Protein AF-A0A957TIF5-F1 (afdb_monomer)

Radius of gyration: 39.59 Å; Cα contacts (8 Å, |Δi|>4): 491; chains: 1; bounding box: 71×38×97 Å

pLDDT: mean 82.04, std 12.51, range [44.34, 97.94]

Foldseek 3Di:
DAAQKFFWFPFPDPLGHTPGIDGHPDDFDFQAAAPVRQKTFTPDDVHHTTIGGPVNDDDPPSVVGYHDPDTDDRPDDDPDPDDDPDPDPDPDDPPDDPPPQPPAQVRGALKDWPDDQDWDFPQFQKAKEFEFEWAPVDPPTWTDKQKDKFKDFPNHTLCDDSVQMFDRDPQQDDPSHNGRGMDMGGLVSDVVSTQFGKMWMFMAGNVRTTRHDIDIDTDDPSIRYTYTYMYRD

Sequence (233 aa):
VSEPVVNVRLGPGTNYGIAGSVEAGQRFDIAGKTSAGDWLQVCCVNGQTVWIFAQLGAAQNVDAVAVAQDIPALPTAAPTPVPQPTDTPAPAAPPPAADPCAGIGGDGCKFKVREGPQFAPNGGTELKLQLYFIHSGVDGGQPQGSYFVVLMKDGQNLGVSDTVRSIANDASDGALGRYNYEYKIGLDKLPGNTVAGNYTMFVLDRNGERDSQDLNFSVPEGQGEVRVVWDQG

Solvent-accessible surface area (backbone atoms only — not comparable to full-atom values): 13308 Å² total; per-residue (Å²): 53,69,42,75,68,40,71,25,14,70,28,82,51,89,84,35,58,76,69,48,71,47,45,45,74,48,84,70,49,74,76,18,22,44,90,86,52,59,24,32,29,30,38,58,66,94,82,34,76,34,17,35,55,41,88,55,32,83,82,77,71,64,86,79,46,51,61,57,83,86,68,67,75,77,72,75,78,72,81,76,76,73,84,68,82,74,74,72,77,70,73,74,75,75,71,80,76,72,65,91,32,78,79,33,50,91,84,21,45,50,40,42,80,74,42,67,83,42,78,40,72,62,74,29,62,33,38,33,41,38,31,26,42,30,30,57,78,39,95,89,46,44,48,40,47,47,32,32,55,54,43,25,49,82,84,42,74,61,72,61,55,84,85,54,42,21,41,63,52,69,77,59,82,51,100,60,43,75,31,37,28,73,50,76,43,53,32,94,72,33,79,89,59,40,49,46,46,46,34,40,35,32,39,21,40,79,86,66,44,39,23,33,63,80,46,74,48,69,45,54,80,56,23,20,33,41,32,37,32,35,28,53,77

Secondary structure (DSSP, 8-state):
--SSEEEEESSSSTTSPEEEEEETT---EEEEE-TTSSEEEEEEETTEEEEEEGGGS--SSGGGSPBPS-PPPPPPPPPPPP-PPPPPPP--PPP----TTTTSTTT---BEEEEEEEEEESTTSEEEEEEEEEETTSTT-EE--S-EEEEEETTEE----TT-------TTSSTTTT-SEEEEEEGGGSGGG-S-EEEEEEEE-TTS-B-B--EEEEEPTTEEEEEEEEE--

Nearest PDB structures (foldseek):
  4krt-assembly2_B  TM=8.169E-01  e=7.515E-02  Clostridium phage phiSM101
  3eg2-assembly1_A  TM=5.793E-01  e=2.461E-01  Homo sapiens
  8ssn-assembly1_A  TM=6.188E-01  e=6.801E-01  Homo sapiens
  2ct4-assembly1_A  TM=6.225E-01  e=3.498E+00  Homo sapiens
  1k9a-assembly5_E  TM=5.662E-01  e=2.493E+00  Rattus norvegicus

Mean predicted aligned error: 16.62 Å

Structure (mmCIF, N/CA/C/O backbone):
data_AF-A0A957TIF5-F1
#
_entry.id   AF-A0A957TIF5-F1
#
loop_
_atom_site.group_PDB
_atom_site.id
_atom_site.type_symbol
_atom_site.label_atom_id
_atom_site.label_alt_id
_atom_site.label_comp_id
_atom_site.label_asym_id
_atom_site.label_entity_id
_atom_site.label_seq_id
_atom_site.pdbx_PDB_ins_code
_atom_site.Cartn_x
_atom_site.Cartn_y
_atom_site.Cartn_z
_atom_site.occupancy
_atom_site.B_iso_or_equiv
_atom_site.auth_seq_id
_atom_site.auth_comp_id
_atom_site.auth_asym_id
_atom_site.auth_atom_id
_atom_site.pdbx_PDB_model_num
ATOM 1 N N . VAL A 1 1 ? 44.229 -7.927 -53.190 1.00 77.62 1 VAL A N 1
ATOM 2 C CA . VAL A 1 1 ? 43.043 -7.279 -52.578 1.00 77.62 1 VAL A CA 1
ATOM 3 C C . VAL A 1 1 ? 43.488 -5.994 -51.899 1.00 77.62 1 VAL A C 1
ATOM 5 O O . VAL A 1 1 ? 44.532 -6.032 -51.251 1.00 77.62 1 VAL A O 1
ATOM 8 N N . SER A 1 2 ? 42.767 -4.885 -52.094 1.00 72.62 2 SER A N 1
ATOM 9 C CA . SER A 1 2 ? 43.187 -3.552 -51.611 1.00 72.62 2 SER A CA 1
ATOM 10 C C . SER A 1 2 ? 42.359 -3.029 -50.429 1.00 72.62 2 SER A C 1
ATOM 12 O O . SER A 1 2 ? 42.863 -2.223 -49.658 1.00 72.62 2 SER A O 1
ATOM 14 N N . GLU A 1 3 ? 41.128 -3.515 -50.266 1.00 76.06 3 GLU A N 1
ATOM 15 C CA . GLU A 1 3 ? 40.219 -3.157 -49.166 1.00 76.06 3 GLU A CA 1
ATOM 16 C C . GLU A 1 3 ? 40.378 -4.110 -47.964 1.00 76.06 3 GLU A C 1
ATOM 18 O O . GLU A 1 3 ? 40.742 -5.273 -48.172 1.00 76.06 3 GLU A O 1
ATOM 23 N N . PRO A 1 4 ? 40.086 -3.665 -46.720 1.00 69.12 4 PRO A N 1
ATOM 24 C CA . PRO A 1 4 ? 40.298 -4.447 -45.495 1.00 69.12 4 PRO A CA 1
ATOM 25 C C . PRO A 1 4 ? 39.579 -5.799 -45.510 1.00 69.12 4 PRO A C 1
ATOM 27 O O . PRO A 1 4 ? 40.171 -6.803 -45.121 1.00 69.12 4 PRO A O 1
ATOM 30 N N . VAL A 1 5 ? 38.338 -5.834 -46.005 1.00 77.00 5 VAL A N 1
ATOM 31 C CA . VAL A 1 5 ? 37.557 -7.058 -46.217 1.00 77.00 5 VAL A CA 1
ATOM 32 C C . VAL A 1 5 ? 36.754 -6.909 -47.505 1.00 77.00 5 VAL A C 1
ATOM 34 O O . VAL A 1 5 ? 36.016 -5.939 -47.676 1.00 77.00 5 VAL A O 1
ATOM 37 N N . VAL A 1 6 ? 36.865 -7.881 -48.407 1.00 82.31 6 VAL A N 1
ATOM 38 C CA . VAL A 1 6 ? 36.129 -7.921 -49.673 1.00 82.31 6 VAL A CA 1
ATOM 39 C C . VAL A 1 6 ? 35.276 -9.173 -49.747 1.00 82.31 6 VAL A C 1
ATOM 41 O O . VAL A 1 6 ? 35.771 -10.284 -49.587 1.00 82.31 6 VAL A O 1
ATOM 44 N N . ASN A 1 7 ? 33.992 -8.999 -50.053 1.00 84.81 7 ASN A N 1
ATOM 45 C CA . ASN A 1 7 ? 33.088 -10.115 -50.305 1.00 84.81 7 ASN A CA 1
ATOM 46 C C . ASN A 1 7 ? 33.412 -10.780 -51.648 1.00 84.81 7 ASN A C 1
ATOM 48 O O . ASN A 1 7 ? 33.427 -10.118 -52.689 1.00 84.81 7 ASN A O 1
ATOM 52 N N . VAL A 1 8 ? 33.584 -12.098 -51.625 1.00 88.00 8 VAL A N 1
ATOM 53 C CA . VAL A 1 8 ? 33.646 -12.941 -52.821 1.00 88.00 8 VAL A CA 1
ATOM 54 C C . VAL A 1 8 ? 32.307 -13.639 -53.021 1.00 88.00 8 VAL A C 1
ATOM 56 O O . VAL A 1 8 ? 31.623 -13.997 -52.061 1.00 88.00 8 VAL A O 1
ATOM 59 N N . ARG A 1 9 ? 31.885 -13.803 -54.271 1.00 89.62 9 ARG A N 1
ATOM 60 C CA . ARG A 1 9 ? 30.536 -14.255 -54.636 1.00 89.62 9 ARG A CA 1
ATOM 61 C C . ARG A 1 9 ? 30.566 -15.524 -55.473 1.00 89.62 9 ARG A C 1
ATOM 63 O O . ARG A 1 9 ? 31.568 -15.847 -56.105 1.00 89.62 9 ARG A O 1
ATOM 70 N N . LEU A 1 10 ? 29.441 -16.232 -55.486 1.00 84.62 10 LEU A N 1
ATOM 71 C CA . LEU A 1 10 ? 29.254 -17.457 -56.272 1.00 84.62 10 LEU A CA 1
ATOM 72 C C . LEU A 1 10 ? 29.127 -17.188 -57.783 1.00 84.62 10 LEU A C 1
ATOM 74 O O . LEU A 1 10 ? 29.271 -18.107 -58.579 1.00 84.62 10 LEU A O 1
ATOM 78 N N . GLY A 1 11 ? 28.902 -15.935 -58.185 1.00 86.50 11 GLY A N 1
ATOM 79 C CA . GLY A 1 11 ? 28.821 -15.508 -59.580 1.00 86.50 11 GLY A CA 1
ATOM 80 C C . GLY A 1 11 ? 29.158 -14.020 -59.748 1.00 86.50 11 GLY A C 1
ATOM 81 O O . GLY A 1 11 ? 29.264 -13.295 -58.752 1.00 86.50 11 GLY A O 1
ATOM 82 N N . PRO A 1 12 ? 29.339 -13.551 -60.993 1.00 84.12 12 PRO A N 1
ATOM 83 C CA . PRO A 1 12 ? 29.714 -12.177 -61.293 1.00 84.12 12 PRO A CA 1
ATOM 84 C C . PRO A 1 12 ? 28.516 -11.230 -61.176 1.00 84.12 12 PRO A C 1
ATOM 86 O O . PRO A 1 12 ? 27.760 -11.028 -62.125 1.00 84.12 12 PRO A O 1
ATOM 89 N N . GLY A 1 13 ? 28.324 -10.655 -59.992 1.00 82.44 13 GLY A N 1
ATOM 90 C CA . GLY A 1 13 ? 27.265 -9.679 -59.739 1.00 82.44 13 GLY A CA 1
ATOM 91 C C . GLY A 1 13 ? 26.781 -9.681 -58.294 1.00 82.44 13 GLY A C 1
ATOM 92 O O . GLY A 1 13 ? 26.928 -10.658 -57.564 1.00 82.44 13 GLY A O 1
ATOM 93 N N . THR A 1 14 ? 26.139 -8.593 -57.875 1.00 80.12 14 THR A N 1
ATOM 94 C CA . THR A 1 14 ? 25.570 -8.461 -56.522 1.00 80.12 14 THR A CA 1
ATOM 95 C C . THR A 1 14 ? 24.323 -9.319 -56.291 1.00 80.12 14 THR A C 1
ATOM 97 O O . THR A 1 14 ? 23.992 -9.591 -55.140 1.00 80.12 14 THR A O 1
ATOM 100 N N . ASN A 1 15 ? 23.689 -9.796 -57.366 1.00 77.75 15 ASN A N 1
ATOM 101 C CA . ASN A 1 15 ? 22.542 -10.710 -57.329 1.00 77.75 15 ASN A CA 1
ATOM 102 C C . ASN A 1 15 ? 22.934 -12.166 -57.018 1.00 77.75 15 ASN A C 1
ATOM 104 O O . ASN A 1 15 ? 22.066 -12.993 -56.754 1.00 77.75 15 ASN A O 1
ATOM 108 N N . TYR A 1 16 ? 24.229 -12.495 -57.054 1.00 80.19 16 TYR A N 1
ATOM 109 C CA . TYR A 1 16 ? 24.725 -13.810 -56.656 1.00 80.19 16 TYR A CA 1
ATOM 110 C C . TYR A 1 16 ? 25.023 -13.842 -55.158 1.00 80.19 16 TYR A C 1
ATOM 112 O O . TYR A 1 16 ? 25.508 -12.860 -54.583 1.00 80.19 16 TYR A O 1
ATOM 120 N N . GLY A 1 17 ? 24.781 -14.998 -54.539 1.00 73.69 17 GLY A N 1
ATOM 121 C CA . GLY A 1 17 ? 25.092 -15.235 -53.131 1.00 73.69 17 GLY A CA 1
ATOM 122 C C . GLY A 1 17 ? 26.570 -14.996 -52.808 1.00 73.69 17 GLY A C 1
ATOM 123 O O . GLY A 1 17 ? 27.452 -15.186 -53.652 1.00 73.69 17 GLY A O 1
ATOM 124 N N . ILE A 1 18 ? 26.837 -14.566 -51.577 1.00 82.56 18 ILE A N 1
ATOM 125 C CA . ILE A 1 18 ? 28.194 -14.388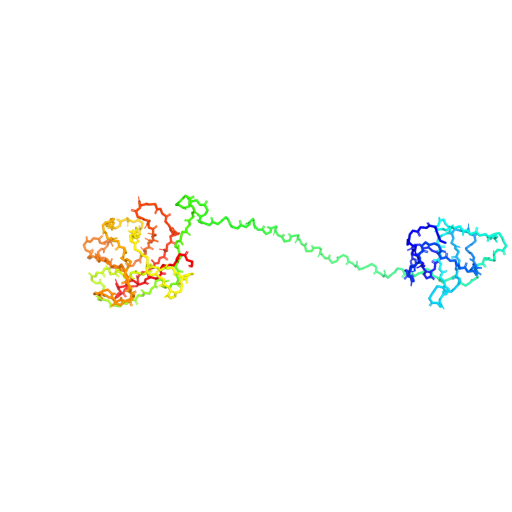 -51.055 1.00 82.56 18 ILE A CA 1
ATOM 126 C C . ILE A 1 18 ? 28.773 -15.777 -50.762 1.00 82.56 18 ILE A C 1
ATOM 128 O O . ILE A 1 18 ? 28.171 -16.556 -50.031 1.00 82.56 18 ILE A O 1
ATOM 132 N N . ALA A 1 19 ? 29.924 -16.085 -51.357 1.00 83.56 19 ALA A N 1
ATOM 133 C CA . ALA A 1 19 ? 30.671 -17.320 -51.124 1.00 83.56 19 ALA A CA 1
ATOM 134 C C . ALA A 1 19 ? 31.566 -17.220 -49.877 1.00 83.56 19 ALA A C 1
ATOM 136 O O . ALA A 1 19 ? 31.894 -18.230 -49.263 1.00 83.56 19 ALA A O 1
ATOM 137 N N . GLY A 1 20 ? 31.970 -16.002 -49.511 1.00 82.56 20 GLY A N 1
ATOM 138 C CA . GLY A 1 20 ? 32.808 -15.715 -48.352 1.00 82.56 20 GLY A CA 1
ATOM 139 C C . GLY A 1 20 ? 33.422 -14.321 -48.439 1.00 82.56 20 GLY A C 1
ATOM 140 O O . GLY A 1 20 ? 32.939 -13.462 -49.181 1.00 82.56 20 GLY A O 1
ATOM 141 N N . SER A 1 21 ? 34.523 -14.115 -47.724 1.00 84.44 21 SER A N 1
ATOM 142 C CA . SER A 1 21 ? 35.292 -12.872 -47.751 1.00 84.44 21 SER A CA 1
ATOM 143 C C . SER A 1 21 ? 36.795 -13.131 -47.823 1.00 84.44 21 SER A C 1
ATOM 145 O O . SER A 1 21 ? 37.275 -14.174 -47.382 1.00 84.44 21 SER A O 1
ATOM 147 N N . VAL A 1 22 ? 37.528 -12.167 -48.373 1.00 85.81 22 VAL A N 1
ATOM 148 C CA . VAL A 1 22 ? 38.995 -12.132 -48.436 1.00 85.81 22 VAL A CA 1
ATOM 149 C C . VAL A 1 22 ? 39.504 -10.840 -47.806 1.00 85.81 22 VAL A C 1
ATOM 151 O O . VAL A 1 22 ? 38.820 -9.818 -47.847 1.00 85.81 22 VAL A O 1
ATOM 154 N N . GLU A 1 23 ? 40.695 -10.878 -47.229 1.00 82.06 23 GLU A N 1
ATOM 155 C CA . GLU A 1 23 ? 41.296 -9.755 -46.507 1.00 82.06 23 GLU A CA 1
ATOM 156 C C . GLU A 1 23 ? 42.297 -8.981 -47.376 1.00 82.06 23 GLU A C 1
ATOM 158 O O . GLU A 1 23 ? 42.833 -9.491 -48.374 1.00 82.06 23 GLU A O 1
ATOM 163 N N . ALA A 1 24 ? 42.575 -7.734 -46.986 1.00 80.19 24 ALA A N 1
ATOM 164 C CA . ALA A 1 24 ? 43.596 -6.907 -47.624 1.00 80.19 24 ALA A CA 1
ATOM 165 C C . ALA A 1 24 ? 44.950 -7.633 -47.714 1.00 80.19 24 ALA A C 1
ATOM 167 O O . ALA A 1 24 ? 45.382 -8.330 -46.800 1.00 80.19 24 ALA A O 1
ATOM 168 N N . GLY A 1 25 ? 45.654 -7.445 -48.831 1.00 81.69 25 GLY A N 1
ATOM 169 C CA . GLY A 1 25 ? 46.983 -8.027 -49.046 1.00 81.69 25 GLY A CA 1
ATOM 170 C C . GLY A 1 25 ? 46.988 -9.465 -49.573 1.00 81.69 25 GLY A C 1
ATOM 171 O O . GLY A 1 25 ? 48.007 -9.891 -50.122 1.00 81.69 25 GLY A O 1
ATOM 172 N N . GLN A 1 26 ? 45.862 -10.186 -49.523 1.00 81.50 26 GLN A N 1
ATOM 173 C CA . GLN A 1 26 ? 45.761 -11.512 -50.136 1.00 81.50 26 GLN A CA 1
ATOM 174 C C . GLN A 1 26 ? 45.851 -11.437 -51.672 1.00 81.50 26 GLN A C 1
ATOM 176 O O . GLN A 1 26 ? 45.386 -10.475 -52.309 1.00 81.50 26 GLN A O 1
ATOM 181 N N . ARG A 1 27 ? 46.483 -12.457 -52.266 1.00 86.62 27 ARG A N 1
ATOM 182 C CA . ARG A 1 27 ? 46.733 -12.598 -53.708 1.00 86.62 27 ARG A CA 1
ATOM 183 C C . ARG A 1 27 ? 46.166 -13.927 -54.192 1.00 86.62 27 ARG A C 1
ATOM 185 O O . ARG A 1 27 ? 46.332 -14.938 -53.520 1.00 86.62 27 ARG A O 1
ATOM 192 N N . PHE A 1 28 ? 45.527 -13.898 -55.354 1.00 86.81 28 PHE A N 1
ATOM 193 C CA . PHE A 1 28 ? 44.876 -15.048 -55.970 1.00 86.81 28 PHE A CA 1
ATOM 194 C C . PHE A 1 28 ? 45.124 -15.019 -57.473 1.00 86.81 28 PHE A C 1
ATOM 196 O O . PHE A 1 28 ? 45.270 -13.934 -58.047 1.00 86.81 28 PHE A O 1
ATOM 203 N N . ASP A 1 29 ? 45.129 -16.192 -58.094 1.00 87.62 29 ASP A N 1
ATOM 204 C CA . ASP A 1 29 ? 45.238 -16.297 -59.542 1.00 87.62 29 ASP A CA 1
ATOM 205 C C . ASP A 1 29 ? 43.886 -15.996 -60.183 1.00 87.62 29 ASP A C 1
ATOM 207 O O . ASP A 1 29 ? 42.835 -16.436 -59.705 1.00 87.62 29 ASP A O 1
ATOM 211 N N . ILE A 1 30 ? 43.910 -15.234 -61.276 1.00 89.69 30 ILE A N 1
ATOM 212 C CA . ILE A 1 30 ? 42.711 -14.908 -62.045 1.00 89.69 30 ILE A CA 1
ATOM 213 C C . ILE A 1 30 ? 42.487 -16.033 -63.055 1.00 89.69 30 ILE A C 1
ATOM 215 O O . ILE A 1 30 ? 43.235 -16.177 -64.020 1.00 89.69 30 ILE A O 1
ATOM 219 N N . ALA A 1 31 ? 41.445 -16.824 -62.823 1.00 87.62 31 ALA A N 1
ATOM 220 C CA . ALA A 1 31 ? 41.043 -17.935 -63.678 1.00 87.62 31 ALA A CA 1
ATOM 221 C C . ALA A 1 31 ? 40.175 -17.483 -64.866 1.00 87.62 31 ALA A C 1
ATOM 223 O O . ALA A 1 31 ? 40.106 -18.173 -65.879 1.00 87.62 31 ALA A O 1
ATOM 224 N N . GLY A 1 32 ? 39.527 -16.321 -64.761 1.00 87.69 32 GLY A N 1
ATOM 225 C CA . GLY A 1 32 ? 38.663 -15.799 -65.815 1.00 87.69 32 GLY A CA 1
ATOM 226 C C . GLY A 1 32 ? 38.125 -14.406 -65.508 1.00 87.69 32 GLY A C 1
ATOM 227 O O . GLY A 1 32 ? 38.327 -13.865 -64.420 1.00 87.69 32 GLY A O 1
ATOM 228 N N . LYS A 1 33 ? 37.416 -13.815 -66.469 1.00 89.38 33 LYS A N 1
ATOM 229 C CA . LYS A 1 33 ? 36.693 -12.548 -66.287 1.00 89.38 33 LYS A CA 1
ATOM 230 C C . LYS A 1 33 ? 35.332 -12.563 -66.971 1.00 89.38 33 LYS A C 1
ATOM 232 O O . LYS A 1 33 ? 35.069 -13.386 -67.843 1.00 89.38 33 LYS A O 1
ATOM 237 N N . THR A 1 34 ? 34.466 -11.632 -66.595 1.00 88.25 34 THR A N 1
ATOM 238 C CA . THR A 1 34 ? 33.275 -11.312 -67.401 1.00 88.25 34 THR A CA 1
ATOM 239 C C . THR A 1 34 ? 33.667 -10.616 -68.702 1.00 88.25 34 THR A C 1
ATOM 241 O O . THR A 1 34 ? 34.734 -10.012 -68.784 1.00 88.25 34 THR A O 1
ATOM 244 N N . SER A 1 35 ? 32.796 -10.649 -69.713 1.00 83.19 35 SER A N 1
ATOM 245 C CA . SER A 1 35 ? 33.011 -9.929 -70.979 1.00 83.19 35 SER A CA 1
ATOM 246 C C . SER A 1 35 ? 33.225 -8.424 -70.780 1.00 83.19 35 SER A C 1
ATOM 248 O O . SER A 1 35 ? 34.039 -7.832 -71.481 1.00 83.19 35 SER A O 1
ATOM 250 N N . ALA A 1 36 ? 32.544 -7.828 -69.796 1.00 83.50 36 ALA A N 1
ATOM 251 C CA . ALA A 1 36 ? 32.715 -6.430 -69.404 1.00 83.50 36 ALA A CA 1
ATOM 252 C C . ALA A 1 36 ? 33.995 -6.167 -68.585 1.00 83.50 36 ALA A C 1
ATOM 254 O O . ALA A 1 36 ? 34.424 -5.027 -68.469 1.00 83.50 36 ALA A O 1
ATOM 255 N N . GLY A 1 37 ? 34.620 -7.202 -68.014 1.00 83.88 37 GLY A N 1
ATOM 256 C CA . GLY A 1 37 ? 35.817 -7.074 -67.174 1.00 83.88 37 GLY A CA 1
ATOM 257 C C . GLY A 1 37 ? 35.561 -6.576 -65.746 1.00 83.88 37 GLY A C 1
ATOM 258 O O . GLY A 1 37 ? 36.481 -6.580 -64.935 1.00 83.88 37 GLY A O 1
ATOM 259 N N . ASP A 1 38 ? 34.321 -6.222 -65.410 1.00 88.06 38 ASP A N 1
ATOM 260 C CA . ASP A 1 38 ? 33.936 -5.697 -64.093 1.00 88.06 38 ASP A CA 1
ATOM 261 C C . ASP A 1 38 ? 34.075 -6.727 -62.963 1.00 88.06 38 ASP A C 1
ATOM 263 O O . ASP A 1 38 ? 34.293 -6.385 -61.801 1.00 88.06 38 ASP A O 1
ATOM 267 N N . TRP A 1 39 ? 33.967 -8.010 -63.304 1.00 91.06 39 TRP A N 1
ATOM 268 C CA . TRP A 1 39 ? 34.116 -9.125 -62.372 1.00 91.06 39 TRP A CA 1
ATOM 269 C C . TRP A 1 39 ? 35.214 -10.074 -62.822 1.00 91.06 39 TRP A C 1
ATOM 271 O O . TRP A 1 39 ? 35.245 -10.490 -63.987 1.00 91.06 39 TRP A O 1
ATOM 281 N N . LEU A 1 40 ? 36.058 -10.452 -61.865 1.00 90.69 40 LEU A N 1
ATOM 282 C CA . LEU A 1 40 ? 37.153 -11.397 -62.024 1.00 90.69 40 LEU A CA 1
ATOM 283 C C . LEU A 1 40 ? 36.813 -12.689 -61.289 1.00 90.69 40 LEU A C 1
ATOM 285 O O . LEU A 1 40 ? 36.360 -12.669 -60.144 1.00 90.69 40 LEU A O 1
ATOM 289 N N . GLN A 1 41 ? 37.048 -13.810 -61.949 1.00 91.00 41 GLN A N 1
ATOM 290 C CA . GLN A 1 41 ? 36.968 -15.133 -61.364 1.00 91.00 41 GLN A CA 1
ATOM 291 C C . GLN A 1 41 ? 38.352 -15.499 -60.834 1.00 91.00 41 GLN A C 1
ATOM 293 O O . GLN A 1 41 ? 39.325 -15.497 -61.588 1.00 91.00 41 GLN A O 1
ATOM 298 N N . VAL A 1 42 ? 38.451 -15.798 -59.545 1.00 89.81 42 VAL A N 1
ATOM 299 C CA . VAL A 1 42 ? 39.717 -16.076 -58.863 1.00 89.81 42 VAL A CA 1
ATOM 300 C C . VAL A 1 42 ? 39.726 -17.476 -58.269 1.00 89.81 42 VAL A C 1
ATOM 302 O O . VAL A 1 42 ? 38.704 -17.953 -57.768 1.00 89.81 42 VAL A O 1
ATOM 305 N N . CYS A 1 43 ? 40.887 -18.128 -58.311 1.00 84.69 43 CYS A N 1
ATOM 306 C CA . CYS A 1 43 ? 41.124 -19.403 -57.641 1.00 84.69 43 CYS A CA 1
ATOM 307 C C . CYS A 1 43 ? 42.285 -19.288 -56.635 1.00 84.69 43 CYS A C 1
ATOM 309 O O . CYS A 1 43 ? 43.217 -18.517 -56.846 1.00 84.69 43 CYS A O 1
ATOM 311 N N . CYS A 1 44 ? 42.285 -20.019 -55.520 1.00 80.31 44 CYS A N 1
ATOM 312 C CA . CYS A 1 44 ? 41.188 -20.817 -54.961 1.00 80.31 44 CYS A CA 1
ATOM 313 C C . CYS A 1 44 ? 40.932 -20.337 -53.530 1.00 80.31 44 CYS A C 1
ATOM 315 O O . CYS A 1 44 ? 41.601 -20.764 -52.588 1.00 80.31 44 CYS A O 1
ATOM 317 N N . VAL A 1 45 ? 39.986 -19.406 -53.371 1.00 81.56 45 VAL A N 1
ATOM 318 C CA . VAL A 1 45 ? 39.602 -18.883 -52.053 1.00 81.56 45 VAL A CA 1
ATOM 319 C C . VAL A 1 45 ? 38.901 -20.011 -51.305 1.00 81.56 45 VAL A C 1
ATOM 321 O O . VAL A 1 45 ? 37.853 -20.481 -51.740 1.00 81.56 45 VAL A O 1
ATOM 324 N N . ASN A 1 46 ? 39.501 -20.482 -50.210 1.00 77.56 46 ASN A N 1
ATOM 325 C CA . ASN A 1 46 ? 39.013 -21.630 -49.436 1.00 77.56 46 ASN A CA 1
ATOM 326 C C . ASN A 1 46 ? 38.772 -22.890 -50.292 1.00 77.56 46 ASN A C 1
ATOM 328 O O . ASN A 1 46 ? 37.814 -23.626 -50.076 1.00 77.56 46 ASN A O 1
ATOM 332 N N . GLY A 1 47 ? 39.628 -23.125 -51.293 1.00 80.00 47 GLY A N 1
ATOM 333 C CA . GLY A 1 47 ? 39.508 -24.276 -52.197 1.00 80.00 47 GLY A CA 1
ATOM 334 C C . GLY A 1 47 ? 38.415 -24.141 -53.262 1.00 80.00 47 GLY A C 1
ATOM 335 O O . GLY A 1 47 ? 38.209 -25.080 -54.026 1.00 80.00 47 GLY A O 1
ATOM 336 N N . GLN A 1 48 ? 3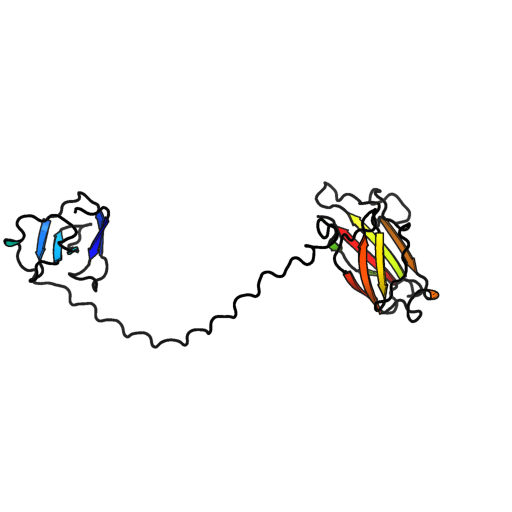7.749 -22.986 -53.354 1.00 84.25 48 GLN A N 1
ATOM 337 C CA . GLN A 1 48 ? 36.689 -22.725 -54.322 1.00 84.25 48 GLN A CA 1
ATOM 338 C C . GLN A 1 48 ? 37.074 -21.606 -55.299 1.00 84.25 48 GLN A C 1
ATOM 340 O O . GLN A 1 48 ? 37.709 -20.612 -54.938 1.00 84.25 48 GLN A O 1
ATOM 345 N N . THR A 1 49 ? 36.650 -21.750 -56.553 1.00 89.19 49 THR A N 1
ATOM 346 C CA . THR A 1 49 ? 36.684 -20.669 -57.539 1.00 89.19 49 THR A CA 1
ATOM 347 C C . THR A 1 49 ? 35.517 -19.715 -57.292 1.00 89.19 49 THR A C 1
ATOM 349 O O . THR A 1 49 ? 34.359 -20.130 -57.267 1.00 89.19 49 THR A O 1
ATOM 352 N N . VAL A 1 50 ? 35.810 -18.432 -57.099 1.00 90.38 50 VAL A N 1
ATOM 353 C CA . VAL A 1 50 ? 34.825 -17.414 -56.698 1.00 90.38 50 VAL A CA 1
ATOM 354 C C . VAL A 1 50 ? 34.992 -16.137 -57.509 1.00 90.38 50 VAL A C 1
ATOM 356 O O . VAL A 1 50 ? 36.001 -15.940 -58.180 1.00 90.38 50 VAL A O 1
ATOM 359 N N . TRP A 1 51 ? 34.001 -15.256 -57.442 1.00 90.88 51 TRP A N 1
ATOM 360 C CA . TRP A 1 51 ? 33.980 -14.000 -58.179 1.00 90.88 51 TRP A CA 1
ATOM 361 C C . TRP A 1 51 ? 34.224 -12.806 -57.263 1.00 90.88 51 TRP A C 1
ATOM 363 O O . TRP A 1 51 ? 33.603 -12.683 -56.206 1.00 90.88 51 TRP A O 1
ATOM 373 N N . ILE A 1 52 ? 35.101 -11.905 -57.690 1.00 90.69 52 ILE A N 1
ATOM 374 C CA . ILE A 1 52 ? 35.425 -10.656 -57.002 1.00 90.69 52 ILE A CA 1
ATOM 375 C C . ILE A 1 52 ? 35.220 -9.479 -57.953 1.00 90.69 52 ILE A C 1
ATOM 377 O O . ILE A 1 52 ? 35.490 -9.571 -59.153 1.00 90.69 52 ILE A O 1
ATOM 381 N N . PHE A 1 53 ? 34.719 -8.368 -57.418 1.00 90.19 53 PHE A N 1
ATOM 382 C CA . PHE A 1 53 ? 34.562 -7.145 -58.192 1.00 90.19 53 PHE A CA 1
ATOM 383 C C . PHE A 1 53 ? 35.939 -6.526 -58.452 1.00 90.19 53 PHE A C 1
ATOM 385 O O . PHE A 1 53 ? 36.712 -6.322 -57.511 1.00 90.19 53 PHE A O 1
ATOM 392 N N . ALA A 1 54 ? 36.255 -6.243 -59.717 1.00 86.62 54 ALA A N 1
ATOM 393 C CA . ALA A 1 54 ? 37.602 -5.875 -60.151 1.00 86.62 54 ALA A CA 1
ATOM 394 C C . ALA A 1 54 ? 38.132 -4.620 -59.441 1.00 86.62 54 ALA A C 1
ATOM 396 O O . ALA A 1 54 ? 39.319 -4.541 -59.144 1.00 86.62 54 ALA A O 1
ATOM 397 N N . GLN A 1 55 ? 37.252 -3.673 -59.099 1.00 85.00 55 GLN A N 1
ATOM 398 C CA . GLN A 1 55 ? 37.630 -2.417 -58.440 1.00 85.00 55 GLN A CA 1
ATOM 399 C C . GLN A 1 55 ? 38.029 -2.576 -56.964 1.00 85.00 55 GLN A C 1
ATOM 401 O O . GLN A 1 55 ? 38.573 -1.645 -56.381 1.00 85.00 55 GLN A O 1
ATOM 406 N N . LEU A 1 56 ? 37.793 -3.742 -56.349 1.00 82.94 56 LEU A N 1
ATOM 407 C CA . LEU A 1 56 ? 38.130 -4.003 -54.939 1.00 82.94 56 LEU A CA 1
ATOM 408 C C . LEU A 1 56 ? 39.552 -4.574 -54.759 1.00 82.94 56 LEU A C 1
ATOM 410 O O . LEU A 1 56 ? 39.962 -4.984 -53.666 1.00 82.94 56 LEU A O 1
ATOM 414 N N . GLY A 1 57 ? 40.339 -4.609 -55.834 1.00 78.88 57 GLY A N 1
ATOM 415 C CA . GLY A 1 57 ? 41.732 -5.026 -55.804 1.00 78.88 57 GLY A CA 1
ATOM 416 C C . GLY A 1 57 ? 42.536 -4.486 -56.980 1.00 78.88 57 GLY A C 1
ATOM 417 O O . GLY A 1 57 ? 42.000 -3.963 -57.947 1.00 78.88 57 GLY A O 1
ATOM 418 N N . ALA A 1 58 ? 43.855 -4.639 -56.898 1.00 77.00 58 ALA A N 1
ATOM 419 C CA . ALA A 1 58 ? 44.730 -4.468 -58.048 1.00 77.00 58 ALA A CA 1
ATOM 420 C C . ALA A 1 58 ? 44.866 -5.805 -58.787 1.00 77.00 58 ALA A C 1
ATOM 422 O O . ALA A 1 58 ? 45.235 -6.813 -58.179 1.00 77.00 58 ALA A O 1
ATOM 423 N N . ALA A 1 59 ? 44.591 -5.802 -60.088 1.00 79.31 59 ALA A N 1
ATOM 424 C CA . ALA A 1 59 ? 44.765 -6.946 -60.973 1.00 79.31 59 ALA A CA 1
ATOM 425 C C . ALA A 1 59 ? 45.807 -6.612 -62.050 1.00 79.31 59 ALA A C 1
ATOM 427 O O . ALA A 1 59 ? 45.868 -5.484 -62.536 1.00 79.31 59 ALA A O 1
ATOM 428 N N . GLN A 1 60 ? 46.650 -7.580 -62.404 1.00 78.31 60 GLN A N 1
ATOM 429 C CA . GLN A 1 60 ? 47.700 -7.427 -63.416 1.00 78.31 60 GLN A CA 1
ATOM 430 C C . GLN A 1 60 ? 47.395 -8.334 -64.609 1.00 78.31 60 GLN A C 1
ATOM 432 O O . GLN A 1 60 ? 46.848 -9.418 -64.427 1.00 78.31 60 GLN A O 1
ATOM 437 N N . ASN A 1 61 ? 47.760 -7.900 -65.820 1.00 76.94 61 ASN A N 1
ATOM 438 C CA . ASN A 1 61 ? 47.591 -8.667 -67.064 1.00 76.94 61 ASN A CA 1
ATOM 439 C C . ASN A 1 61 ? 46.143 -9.120 -67.355 1.00 76.94 61 ASN A C 1
ATOM 441 O O . ASN A 1 61 ? 45.926 -10.145 -67.999 1.00 76.94 61 ASN A O 1
ATOM 445 N N . VAL A 1 62 ? 45.144 -8.346 -66.913 1.00 75.12 62 VAL A N 1
ATOM 446 C CA . VAL A 1 62 ? 43.711 -8.670 -67.070 1.00 75.12 62 VAL A CA 1
ATOM 447 C C . VAL A 1 62 ? 43.294 -8.781 -68.542 1.00 75.12 62 VAL A C 1
ATOM 449 O O . VAL A 1 62 ? 42.360 -9.513 -68.870 1.00 75.12 62 VAL A O 1
ATOM 452 N N . ASP A 1 63 ? 43.997 -8.108 -69.452 1.00 74.94 63 ASP A N 1
ATOM 453 C CA . ASP A 1 63 ? 43.717 -8.156 -70.892 1.00 74.94 63 ASP A CA 1
ATOM 454 C C . ASP A 1 63 ? 43.962 -9.540 -71.503 1.00 74.94 63 ASP A C 1
ATOM 456 O O . ASP A 1 63 ? 43.230 -9.940 -72.406 1.00 74.94 63 ASP A O 1
ATOM 460 N N . ALA A 1 64 ? 44.920 -10.302 -70.963 1.00 77.62 64 ALA A N 1
ATOM 461 C CA . ALA A 1 64 ? 45.247 -11.657 -71.411 1.00 77.62 64 ALA A CA 1
ATOM 462 C C . ALA A 1 64 ? 44.357 -12.745 -70.776 1.00 77.62 64 ALA A C 1
ATOM 464 O O . ALA A 1 64 ? 44.415 -13.906 -71.179 1.00 77.62 64 ALA A O 1
ATOM 465 N N . VAL A 1 65 ? 43.535 -12.388 -69.784 1.00 83.44 65 VAL A N 1
ATOM 466 C CA . VAL A 1 65 ? 42.623 -13.317 -69.108 1.00 83.44 65 VAL A CA 1
ATOM 467 C C . VAL A 1 65 ? 41.418 -13.601 -70.003 1.00 83.44 65 VAL A C 1
ATOM 469 O O . VAL A 1 65 ? 40.741 -12.678 -70.465 1.00 83.44 65 VAL A O 1
ATOM 472 N N . ALA A 1 66 ? 41.120 -14.883 -70.215 1.00 85.31 66 ALA A N 1
ATOM 473 C CA . ALA A 1 66 ? 39.975 -15.313 -71.007 1.00 85.31 66 ALA A CA 1
ATOM 474 C C . ALA A 1 66 ? 38.636 -14.944 -70.343 1.00 85.31 66 ALA A C 1
ATOM 476 O O . ALA A 1 66 ? 38.500 -14.913 -69.116 1.00 85.31 66 ALA A O 1
ATOM 477 N N . VAL A 1 67 ? 37.616 -14.698 -71.168 1.00 84.12 67 VAL A N 1
ATOM 478 C CA . VAL A 1 67 ? 36.238 -14.571 -70.681 1.00 84.12 67 VAL A CA 1
ATOM 479 C C . VAL A 1 67 ? 35.777 -15.941 -70.180 1.00 84.12 67 VAL A C 1
ATOM 481 O O . VAL A 1 67 ? 35.878 -16.926 -70.914 1.00 84.12 67 VAL A O 1
ATOM 484 N N . ALA A 1 68 ? 35.283 -16.013 -68.944 1.00 84.69 68 ALA A N 1
ATOM 485 C CA . ALA A 1 68 ? 34.786 -17.258 -68.368 1.00 84.69 68 ALA A CA 1
ATOM 486 C C . ALA A 1 68 ? 33.560 -17.750 -69.153 1.00 84.69 68 ALA A C 1
ATOM 488 O O . ALA A 1 68 ? 32.648 -16.970 -69.428 1.00 84.69 68 ALA A O 1
ATOM 489 N N . GLN A 1 69 ? 33.551 -19.034 -69.516 1.00 77.25 69 GLN A N 1
ATOM 490 C CA . GLN A 1 69 ? 32.488 -19.631 -70.332 1.00 77.25 69 GLN A CA 1
ATOM 491 C C . GLN A 1 69 ? 31.350 -20.213 -69.475 1.00 77.25 69 GLN A C 1
ATOM 493 O O . GLN A 1 69 ? 30.192 -20.147 -69.871 1.00 77.25 69 GLN A O 1
ATOM 498 N N . ASP A 1 70 ? 31.663 -20.688 -68.265 1.00 77.38 70 ASP A N 1
ATOM 499 C CA . ASP A 1 70 ? 30.711 -21.321 -67.345 1.00 77.38 70 ASP A CA 1
ATOM 500 C C . ASP A 1 70 ? 30.308 -20.367 -66.210 1.00 77.38 70 ASP A C 1
ATOM 502 O O . ASP A 1 70 ? 30.641 -20.561 -65.038 1.00 77.38 70 ASP A O 1
ATOM 506 N N . ILE A 1 71 ? 29.615 -19.282 -66.560 1.00 76.25 71 ILE A N 1
ATOM 507 C CA . ILE A 1 71 ? 29.030 -18.376 -65.565 1.00 76.25 71 ILE A CA 1
ATOM 508 C C . ILE A 1 71 ? 27.711 -18.992 -65.071 1.00 76.25 71 ILE A C 1
ATOM 510 O O . ILE A 1 71 ? 26.828 -19.241 -65.896 1.00 76.25 71 ILE A O 1
ATOM 514 N N . PRO A 1 72 ? 27.532 -19.218 -63.753 1.00 74.31 72 PRO A N 1
ATOM 515 C CA . PRO A 1 72 ? 26.265 -19.708 -63.221 1.00 74.31 72 PRO A CA 1
ATOM 516 C C . PRO A 1 72 ? 25.113 -18.799 -63.647 1.00 74.31 72 PRO A C 1
ATOM 518 O O . PRO A 1 72 ? 25.240 -17.578 -63.582 1.00 74.31 72 PRO A O 1
ATOM 521 N N . ALA A 1 73 ? 23.985 -19.377 -64.063 1.00 73.75 73 ALA A N 1
ATOM 522 C CA . ALA A 1 73 ? 22.788 -18.589 -64.335 1.00 73.75 73 ALA A CA 1
ATOM 523 C C . ALA A 1 73 ? 22.396 -17.791 -63.082 1.00 73.75 73 ALA A C 1
ATOM 525 O O . ALA A 1 73 ? 22.528 -18.286 -61.957 1.00 73.75 73 ALA A O 1
ATOM 526 N N . LEU A 1 74 ? 21.911 -16.559 -63.275 1.00 69.31 74 LEU A N 1
ATOM 527 C CA . LEU A 1 74 ? 21.390 -15.755 -62.173 1.00 69.31 74 LEU A CA 1
ATOM 528 C C . LEU A 1 74 ? 20.364 -16.587 -61.391 1.00 69.31 74 LEU A C 1
ATOM 530 O O . LEU A 1 74 ? 19.479 -17.183 -62.017 1.00 69.31 74 LEU A O 1
ATOM 534 N N . PRO A 1 75 ? 20.452 -16.637 -60.049 1.00 64.94 75 PRO A N 1
ATOM 535 C CA . PRO A 1 75 ? 19.419 -17.287 -59.266 1.00 64.94 75 PRO A CA 1
ATOM 536 C C . PRO A 1 75 ? 18.081 -16.633 -59.620 1.00 64.94 75 PRO A C 1
ATOM 538 O O . PRO A 1 75 ? 17.918 -15.416 -59.518 1.00 64.94 75 PRO A O 1
ATOM 541 N N . THR A 1 76 ? 17.139 -17.441 -60.109 1.00 55.97 76 THR A N 1
ATOM 542 C CA . THR A 1 76 ? 15.777 -16.973 -60.363 1.00 55.97 76 THR A CA 1
ATOM 543 C C . THR A 1 76 ? 15.208 -16.545 -59.019 1.00 55.97 76 THR A C 1
ATOM 545 O O . THR A 1 76 ? 15.214 -17.336 -58.075 1.00 55.97 76 THR A O 1
ATOM 548 N N . ALA A 1 77 ? 14.786 -15.283 -58.913 1.00 52.38 77 ALA A N 1
ATOM 549 C CA . ALA A 1 77 ? 14.171 -14.777 -57.698 1.00 52.38 77 ALA A CA 1
ATOM 550 C C . ALA A 1 77 ? 13.038 -15.730 -57.292 1.00 52.38 77 ALA A C 1
ATOM 552 O O . ALA A 1 77 ? 12.153 -16.026 -58.098 1.00 52.38 77 ALA A O 1
ATOM 553 N N . ALA A 1 78 ? 13.096 -16.243 -56.062 1.00 49.94 78 ALA A N 1
ATOM 554 C CA . ALA A 1 78 ? 11.979 -16.975 -55.487 1.00 49.94 78 ALA A CA 1
ATOM 555 C C . ALA A 1 78 ? 10.716 -16.094 -55.581 1.00 49.94 78 ALA A C 1
ATOM 557 O O . ALA A 1 78 ? 10.842 -14.869 -55.467 1.00 49.94 78 ALA A O 1
ATOM 558 N N . PRO A 1 79 ? 9.520 -16.674 -55.806 1.00 44.34 79 PRO A N 1
ATOM 559 C CA . PRO A 1 79 ? 8.287 -15.901 -55.845 1.00 44.34 79 PRO A CA 1
ATOM 560 C C . PRO A 1 79 ? 8.203 -15.047 -54.584 1.00 44.34 79 PRO A C 1
ATOM 562 O O . PRO A 1 79 ? 8.348 -15.550 -53.467 1.00 44.34 79 PRO A O 1
ATOM 565 N N . THR A 1 80 ? 8.025 -13.745 -54.781 1.00 48.06 80 THR A N 1
ATOM 566 C CA . THR A 1 80 ? 7.862 -12.782 -53.700 1.00 48.06 80 THR A CA 1
ATOM 567 C C . THR A 1 80 ? 6.719 -13.275 -52.812 1.00 48.06 80 THR A C 1
ATOM 569 O O . THR A 1 80 ? 5.624 -13.502 -53.338 1.00 48.06 80 THR A O 1
ATOM 572 N N . PRO A 1 81 ? 6.926 -13.481 -51.499 1.00 47.09 81 PRO A N 1
ATOM 573 C CA . PRO A 1 81 ? 5.809 -13.759 -50.613 1.00 47.09 81 PRO A CA 1
ATOM 574 C C . PRO A 1 81 ? 4.805 -12.613 -50.757 1.00 47.09 81 PRO A C 1
ATOM 576 O O . PRO A 1 81 ? 5.173 -11.437 -50.701 1.00 47.09 81 PRO A O 1
ATOM 579 N N . VAL A 1 82 ? 3.543 -12.969 -51.005 1.00 49.38 82 VAL A N 1
ATOM 580 C CA . VAL A 1 82 ? 2.413 -12.039 -50.916 1.00 49.38 82 VAL A CA 1
ATOM 581 C C . VAL A 1 82 ? 2.547 -11.314 -49.574 1.00 49.38 82 VAL A C 1
ATOM 583 O O . VAL A 1 82 ? 2.806 -11.998 -48.580 1.00 49.38 82 VAL A O 1
ATOM 586 N N . PRO A 1 83 ? 2.428 -9.973 -49.511 1.00 47.12 83 PRO A N 1
ATOM 587 C CA . PRO A 1 83 ? 2.500 -9.266 -48.243 1.00 47.12 83 PRO A CA 1
ATOM 588 C C . PRO A 1 83 ? 1.443 -9.853 -47.310 1.00 47.12 83 PRO A C 1
ATOM 590 O O . PRO A 1 83 ? 0.241 -9.694 -47.519 1.00 47.12 83 PRO A O 1
ATOM 593 N N . GLN A 1 84 ? 1.909 -10.583 -46.300 1.00 52.53 84 GLN A N 1
ATOM 594 C CA . GLN A 1 84 ? 1.110 -10.909 -45.135 1.00 52.53 84 GLN A CA 1
ATOM 595 C C . GLN A 1 84 ? 0.655 -9.564 -44.548 1.00 52.53 84 GLN A C 1
ATOM 597 O O . GLN A 1 84 ? 1.474 -8.639 -44.537 1.00 52.53 84 GLN A O 1
ATOM 602 N N . PRO A 1 85 ? -0.617 -9.397 -44.135 1.00 49.69 85 PRO A N 1
ATOM 603 C CA . PRO A 1 85 ? -1.059 -8.156 -43.514 1.00 49.69 85 PRO A CA 1
ATOM 604 C C . PRO A 1 85 ? -0.060 -7.794 -42.425 1.00 49.69 85 PRO A C 1
ATOM 606 O O . PRO A 1 85 ? 0.186 -8.582 -41.514 1.00 49.69 85 PRO A O 1
ATOM 609 N N . THR A 1 86 ? 0.578 -6.638 -42.588 1.00 54.16 86 THR A N 1
ATOM 610 C CA . THR A 1 86 ? 1.437 -6.073 -41.563 1.00 54.16 86 THR A CA 1
ATOM 611 C C . THR A 1 86 ? 0.566 -5.962 -40.327 1.00 54.16 86 THR A C 1
ATOM 613 O O . THR A 1 86 ? -0.464 -5.282 -40.379 1.00 54.16 86 THR A O 1
ATOM 616 N N . ASP A 1 87 ? 0.935 -6.659 -39.251 1.00 51.81 87 ASP A N 1
ATOM 617 C CA . ASP A 1 87 ? 0.318 -6.423 -37.956 1.00 51.81 87 ASP A CA 1
ATOM 618 C C . ASP A 1 87 ? 0.316 -4.909 -37.756 1.00 51.81 87 ASP A C 1
ATOM 620 O O . ASP A 1 87 ? 1.355 -4.246 -37.865 1.00 51.81 87 ASP A O 1
ATOM 624 N N . THR A 1 88 ? -0.880 -4.345 -37.574 1.00 56.25 88 THR A N 1
ATOM 625 C CA . THR A 1 88 ? -1.008 -2.950 -37.152 1.00 56.25 88 THR A CA 1
ATOM 626 C C . THR A 1 88 ? -0.046 -2.786 -35.980 1.00 56.25 88 THR A C 1
ATOM 628 O O . THR A 1 88 ? -0.102 -3.641 -35.091 1.00 56.25 88 THR A O 1
ATOM 631 N N . PRO A 1 89 ? 0.855 -1.781 -35.972 1.00 59.00 89 PRO A N 1
ATOM 632 C CA . PRO A 1 89 ? 1.770 -1.597 -34.859 1.00 59.00 89 PRO A CA 1
ATOM 633 C C . PRO A 1 89 ? 0.954 -1.680 -33.580 1.00 59.00 89 PRO A C 1
ATOM 635 O O . PRO A 1 89 ? 0.001 -0.911 -33.413 1.00 59.00 89 PRO A O 1
ATOM 638 N N . ALA A 1 90 ? 1.267 -2.665 -32.734 1.00 65.38 90 ALA A N 1
ATOM 639 C CA . ALA A 1 90 ? 0.664 -2.741 -31.419 1.00 65.38 90 ALA A CA 1
ATOM 640 C C . ALA A 1 90 ? 0.807 -1.340 -30.805 1.00 65.38 90 ALA A C 1
ATOM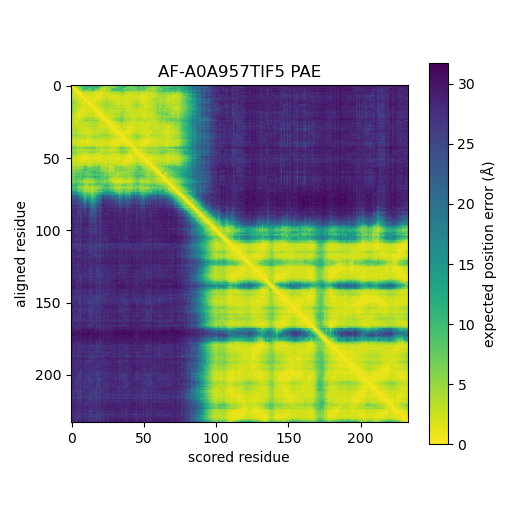 642 O O . ALA A 1 90 ? 1.896 -0.761 -30.931 1.00 65.38 90 ALA A O 1
ATOM 643 N N . PRO A 1 91 ? -0.267 -0.756 -30.236 1.00 68.00 91 PRO A N 1
ATOM 644 C CA . PRO A 1 91 ? -0.189 0.550 -29.604 1.00 68.00 91 PRO A CA 1
ATOM 645 C C . PRO A 1 91 ? 1.072 0.593 -28.754 1.00 68.00 91 PRO A C 1
ATOM 647 O O . PRO A 1 91 ? 1.319 -0.353 -28.001 1.00 68.00 91 PRO A O 1
ATOM 650 N N . ALA A 1 92 ? 1.894 1.630 -28.949 1.00 67.94 92 ALA A N 1
ATOM 651 C CA . ALA A 1 92 ? 3.103 1.816 -28.162 1.00 67.94 92 ALA A CA 1
ATOM 652 C C . ALA A 1 92 ? 2.748 1.535 -26.703 1.00 67.94 92 ALA A C 1
ATOM 654 O O . ALA A 1 92 ? 1.746 2.071 -26.215 1.00 67.94 92 ALA A O 1
ATOM 655 N N . ALA A 1 93 ? 3.505 0.634 -26.063 1.00 63.56 93 ALA A N 1
ATOM 656 C CA . ALA A 1 93 ? 3.269 0.293 -24.671 1.00 63.56 93 ALA A CA 1
ATOM 657 C C . ALA A 1 93 ? 3.081 1.610 -23.905 1.00 63.56 93 ALA A C 1
ATOM 659 O O . ALA A 1 93 ? 3.887 2.529 -24.113 1.00 63.56 93 ALA A O 1
ATOM 660 N N . PRO A 1 94 ? 1.998 1.755 -23.115 1.00 68.56 94 PRO A N 1
ATOM 661 C CA . PRO A 1 94 ? 1.798 2.971 -22.351 1.00 68.56 94 PRO A CA 1
ATOM 662 C C . PRO A 1 94 ? 3.090 3.265 -21.580 1.00 68.56 94 PRO A C 1
ATOM 664 O O . PRO A 1 94 ? 3.776 2.317 -21.173 1.00 68.56 94 PRO A O 1
ATOM 667 N N . PRO A 1 95 ? 3.468 4.548 -21.437 1.00 69.31 95 PRO A N 1
ATOM 668 C CA . PRO A 1 95 ? 4.674 4.914 -20.708 1.00 69.31 95 PRO A CA 1
ATOM 669 C C . PRO A 1 95 ? 4.707 4.175 -19.364 1.00 69.31 95 PRO A C 1
ATOM 671 O O . PRO A 1 95 ? 3.629 3.912 -18.814 1.00 69.31 95 PRO A O 1
ATOM 674 N N . PRO A 1 96 ? 5.903 3.822 -18.845 1.00 70.31 96 PRO A N 1
ATOM 675 C CA . PRO A 1 96 ? 6.025 3.165 -17.551 1.00 70.31 96 PRO A CA 1
ATOM 676 C C . PRO A 1 96 ? 5.110 3.873 -16.562 1.00 70.31 96 PRO A C 1
ATOM 678 O O . PRO A 1 96 ? 5.175 5.101 -16.454 1.00 70.31 96 PRO A O 1
ATOM 681 N N . ALA A 1 97 ? 4.203 3.120 -15.933 1.00 72.06 97 ALA A N 1
ATOM 682 C CA . ALA A 1 97 ? 3.298 3.691 -14.951 1.00 72.06 97 ALA A CA 1
ATOM 683 C C . ALA A 1 97 ? 4.151 4.482 -13.956 1.00 72.06 97 ALA A C 1
ATOM 685 O O . ALA A 1 97 ? 5.132 3.947 -13.435 1.00 72.06 97 ALA A O 1
ATOM 686 N N . ALA A 1 98 ? 3.828 5.766 -13.778 1.00 72.81 98 ALA A N 1
ATOM 687 C CA . ALA A 1 98 ? 4.531 6.602 -12.820 1.00 72.81 98 ALA A CA 1
ATOM 688 C C . ALA A 1 98 ? 4.537 5.872 -11.476 1.00 72.81 98 ALA A C 1
ATOM 690 O O . ALA A 1 98 ? 3.502 5.328 -11.081 1.00 72.81 98 ALA A O 1
ATOM 691 N N . ASP A 1 99 ? 5.696 5.819 -10.816 1.00 78.06 99 ASP A N 1
ATOM 692 C CA . ASP A 1 99 ? 5.780 5.210 -9.495 1.00 78.06 99 ASP A CA 1
ATOM 693 C C . ASP A 1 99 ? 4.759 5.924 -8.593 1.00 78.06 99 ASP A C 1
ATOM 695 O O . ASP A 1 99 ? 4.900 7.132 -8.368 1.00 78.06 99 ASP A O 1
ATOM 699 N N . PRO A 1 100 ? 3.720 5.225 -8.090 1.00 78.81 100 PRO A N 1
ATOM 700 C CA . PRO A 1 100 ? 2.677 5.868 -7.301 1.00 78.81 100 PRO A CA 1
ATOM 701 C C . PRO A 1 100 ? 3.214 6.413 -5.970 1.00 78.81 100 PRO A C 1
ATOM 703 O O . PRO A 1 100 ? 2.493 7.101 -5.251 1.00 78.81 100 PRO A O 1
ATOM 706 N N . CYS A 1 101 ? 4.474 6.117 -5.646 1.00 79.69 101 CYS A N 1
ATOM 707 C CA . CYS A 1 101 ? 5.192 6.635 -4.500 1.00 79.69 101 CYS A CA 1
ATOM 708 C C . CYS A 1 101 ? 6.047 7.873 -4.777 1.00 79.69 101 CYS A C 1
ATOM 710 O O . CYS A 1 101 ? 6.414 8.530 -3.812 1.00 79.69 101 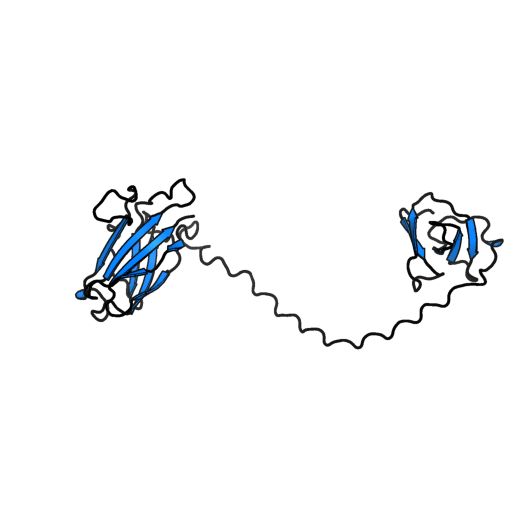CYS A O 1
ATOM 712 N N . ALA A 1 102 ? 6.332 8.248 -6.029 1.00 73.62 102 ALA A N 1
ATOM 713 C CA . ALA A 1 102 ? 7.338 9.267 -6.381 1.00 73.62 102 ALA A CA 1
ATOM 714 C C . ALA A 1 102 ? 7.027 10.724 -5.951 1.00 73.62 102 ALA A C 1
ATOM 716 O O . ALA A 1 102 ? 7.711 11.655 -6.368 1.00 73.62 102 ALA A O 1
ATOM 717 N N . GLY A 1 103 ? 6.014 10.945 -5.114 1.00 73.06 103 GLY A N 1
ATOM 718 C CA . GLY A 1 103 ? 5.687 12.247 -4.525 1.00 73.06 103 GLY A CA 1
ATOM 719 C C . GLY A 1 103 ? 5.0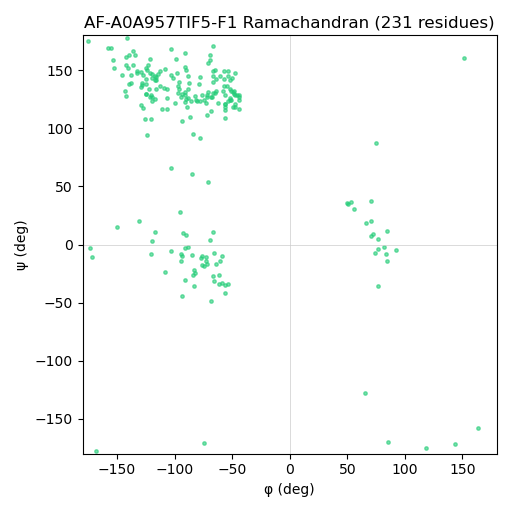26 12.156 -3.150 1.00 73.06 103 GLY A C 1
ATOM 720 O O . GLY A 1 103 ? 4.420 13.125 -2.698 1.00 73.06 103 GLY A O 1
ATOM 721 N N . ILE A 1 104 ? 5.093 10.993 -2.503 1.00 79.69 104 ILE A N 1
ATOM 722 C CA . ILE A 1 104 ? 4.590 10.780 -1.146 1.00 79.69 104 ILE A CA 1
ATOM 723 C C . ILE A 1 104 ? 5.764 10.991 -0.184 1.00 79.69 104 ILE A C 1
ATOM 725 O O . ILE A 1 104 ? 6.811 10.404 -0.397 1.00 79.69 104 ILE A O 1
ATOM 729 N N . GLY A 1 105 ? 5.612 11.848 0.826 1.00 60.22 105 GLY A N 1
ATOM 730 C CA . GLY A 1 105 ? 6.556 11.925 1.948 1.00 60.22 105 GLY A CA 1
ATOM 731 C C . GLY A 1 105 ? 7.951 12.500 1.680 1.00 60.22 105 GLY A C 1
ATOM 732 O O . GLY A 1 105 ? 8.883 12.219 2.420 1.00 60.22 105 GLY A O 1
ATOM 733 N N . GLY A 1 106 ? 8.134 13.274 0.607 1.00 63.88 106 GLY A N 1
ATOM 734 C CA . GLY A 1 106 ? 9.418 13.908 0.284 1.00 63.88 106 GLY A CA 1
ATOM 735 C C . GLY A 1 106 ? 10.471 12.963 -0.317 1.00 63.88 106 GLY A C 1
ATOM 736 O O . GLY A 1 106 ? 11.186 13.384 -1.228 1.00 63.88 106 GLY A O 1
ATOM 737 N N . ASP A 1 107 ? 10.534 11.700 0.111 1.00 68.81 107 ASP A N 1
ATOM 738 C CA . ASP A 1 107 ? 11.455 10.662 -0.385 1.00 68.81 107 ASP A CA 1
ATOM 739 C C . ASP A 1 107 ? 10.761 9.421 -0.983 1.00 68.81 107 ASP A C 1
ATOM 741 O O . ASP A 1 107 ? 11.412 8.603 -1.639 1.00 68.81 107 ASP A O 1
ATOM 745 N N . GLY A 1 108 ? 9.441 9.312 -0.849 1.00 82.19 108 GLY A N 1
ATOM 746 C CA . GLY A 1 108 ? 8.616 8.254 -1.419 1.00 82.19 108 GLY A CA 1
ATOM 747 C C . GLY A 1 108 ? 7.900 7.419 -0.359 1.00 82.19 108 GLY A C 1
ATOM 748 O O . GLY A 1 108 ? 7.960 7.678 0.835 1.00 82.19 108 GLY A O 1
ATOM 749 N N . CYS A 1 109 ? 7.197 6.363 -0.777 1.00 87.50 109 CYS A N 1
ATOM 750 C CA . CYS A 1 109 ? 6.634 5.433 0.196 1.00 87.50 109 CYS A CA 1
ATOM 751 C C . CYS A 1 109 ? 7.748 4.604 0.815 1.00 87.50 109 CYS A C 1
ATOM 753 O O . CYS A 1 109 ? 8.300 3.704 0.170 1.00 87.50 109 CYS A O 1
ATOM 755 N N . LYS A 1 110 ? 7.992 4.843 2.092 1.00 90.19 110 LYS A N 1
ATOM 756 C CA . LYS A 1 110 ? 8.833 3.989 2.905 1.00 90.19 110 LYS A CA 1
ATOM 757 C C . LYS A 1 110 ? 8.189 2.626 3.138 1.00 90.19 110 LYS A C 1
ATOM 759 O O . LYS A 1 110 ? 8.828 1.612 2.901 1.00 90.19 110 LYS A O 1
ATOM 764 N N . PHE A 1 111 ? 6.916 2.585 3.532 1.00 93.06 111 PHE A N 1
ATOM 765 C CA . PHE A 1 111 ? 6.207 1.354 3.878 1.00 93.06 111 PHE A CA 1
ATOM 766 C C . PHE A 1 111 ? 5.375 0.776 2.736 1.00 93.06 111 PHE A C 1
ATOM 768 O O . PHE A 1 111 ? 4.628 1.470 2.039 1.00 93.06 111 PHE A O 1
ATOM 775 N N . LYS A 1 112 ? 5.428 -0.552 2.633 1.00 93.62 112 LYS A N 1
ATOM 776 C CA . LYS A 1 112 ? 4.584 -1.386 1.777 1.00 93.62 112 LYS A CA 1
ATOM 777 C C . LYS A 1 112 ? 3.889 -2.443 2.624 1.00 93.62 112 LYS A C 1
ATOM 779 O O . LYS A 1 112 ? 4.400 -2.860 3.661 1.00 93.62 112 LYS A O 1
ATOM 784 N N . VAL A 1 113 ? 2.719 -2.893 2.185 1.00 95.19 113 VAL A N 1
ATOM 785 C CA . VAL A 1 113 ? 2.060 -4.035 2.826 1.00 95.19 113 VAL A CA 1
ATOM 786 C C . VAL A 1 113 ? 2.825 -5.301 2.465 1.00 95.19 113 VAL A C 1
ATOM 788 O O . VAL A 1 113 ? 2.965 -5.629 1.287 1.00 95.19 113 VAL A O 1
ATOM 791 N N . ARG A 1 114 ? 3.302 -6.011 3.484 1.00 93.19 114 ARG A N 1
ATOM 792 C CA . ARG A 1 114 ? 3.907 -7.338 3.353 1.00 93.19 114 ARG A CA 1
ATOM 793 C C . ARG A 1 114 ? 2.878 -8.442 3.562 1.00 93.19 114 ARG A C 1
ATOM 795 O O . ARG A 1 114 ? 2.855 -9.406 2.806 1.00 93.19 114 ARG A O 1
ATOM 802 N N . GLU A 1 115 ? 2.032 -8.302 4.582 1.00 92.56 115 GLU A N 1
ATOM 803 C CA . GLU A 1 115 ? 0.991 -9.280 4.910 1.00 92.56 115 GLU A CA 1
ATOM 804 C C . GLU A 1 115 ? -0.323 -8.592 5.284 1.00 92.56 115 GLU A C 1
ATOM 806 O O . GLU A 1 115 ? -0.337 -7.547 5.938 1.00 92.56 115 GLU A O 1
ATOM 811 N N . GLY A 1 116 ? -1.435 -9.235 4.926 1.00 92.81 116 GLY A N 1
ATOM 812 C CA . GLY A 1 116 ? -2.784 -8.751 5.199 1.00 92.81 116 GLY A CA 1
ATOM 813 C C . GLY A 1 116 ? -3.326 -7.767 4.154 1.00 92.81 116 GLY A C 1
ATOM 814 O O . GLY A 1 116 ? -2.741 -7.630 3.081 1.00 92.81 116 GLY A O 1
ATOM 815 N N . PRO A 1 117 ? -4.471 -7.117 4.432 1.00 96.12 117 PRO A N 1
ATOM 816 C CA . PRO A 1 117 ? -5.228 -7.198 5.678 1.00 96.12 117 PRO A CA 1
ATOM 817 C C . PRO A 1 117 ? -5.840 -8.579 5.908 1.00 96.12 117 PRO A C 1
ATOM 819 O O . PRO A 1 117 ? -6.474 -9.160 5.032 1.00 96.12 117 PRO A O 1
ATOM 822 N N . GLN A 1 118 ? -5.619 -9.110 7.105 1.00 94.12 118 GLN A N 1
ATOM 823 C CA . GLN A 1 118 ? -6.258 -10.324 7.604 1.00 94.12 118 GLN A CA 1
ATOM 824 C C . GLN A 1 118 ? -7.354 -9.936 8.590 1.00 94.12 118 GLN A C 1
ATOM 826 O O . GLN A 1 118 ? -7.195 -8.977 9.348 1.00 94.12 118 GLN A O 1
ATOM 831 N N . PHE A 1 119 ? -8.437 -10.709 8.602 1.00 93.38 119 PHE A N 1
ATOM 832 C CA . PHE A 1 119 ? -9.589 -10.451 9.456 1.00 93.38 119 PHE A CA 1
ATOM 833 C C . PHE A 1 119 ? -9.791 -11.578 10.461 1.00 93.38 119 PHE A C 1
ATOM 835 O O . PHE A 1 119 ? -9.613 -12.750 10.120 1.00 93.38 119 PHE A O 1
ATOM 842 N N . ALA A 1 120 ? -10.168 -11.222 11.687 1.00 88.12 120 ALA A N 1
ATOM 843 C CA . ALA A 1 120 ? -10.616 -12.185 12.684 1.00 88.12 120 ALA A CA 1
ATOM 844 C C . ALA A 1 120 ? -11.921 -11.733 13.371 1.00 88.12 120 ALA A C 1
ATOM 846 O O . ALA A 1 120 ? -12.180 -10.525 13.519 1.00 88.12 120 ALA A O 1
ATOM 847 N N . PRO A 1 121 ? -12.776 -12.699 13.764 1.00 90.19 121 PRO A N 1
ATOM 848 C CA . PRO A 1 121 ? -14.041 -12.395 14.402 1.00 90.19 121 PRO A CA 1
ATOM 849 C C . PRO A 1 121 ? -13.796 -11.875 15.814 1.00 90.19 121 PRO A C 1
ATOM 851 O O . PRO A 1 121 ? -13.098 -12.495 16.612 1.00 90.19 121 PRO A O 1
ATOM 854 N N . ASN A 1 122 ? -14.436 -10.759 16.139 1.00 84.81 122 ASN A N 1
ATOM 855 C CA . ASN A 1 122 ? -14.480 -10.199 17.490 1.00 84.81 122 ASN A CA 1
ATOM 856 C C . ASN A 1 122 ? -15.920 -9.840 17.904 1.00 84.81 122 ASN A C 1
ATOM 858 O O . ASN A 1 122 ? -16.135 -8.999 18.770 1.00 84.81 122 ASN A O 1
ATOM 862 N N . GLY A 1 123 ? -16.909 -10.442 17.235 1.00 78.94 123 GLY A N 1
ATOM 863 C CA . GLY A 1 123 ? -18.326 -10.131 17.413 1.00 78.94 123 GLY A CA 1
ATOM 864 C C . GLY A 1 123 ? -18.811 -8.907 16.632 1.00 78.94 123 GLY A C 1
ATOM 865 O O . GLY A 1 123 ? -20.001 -8.614 16.681 1.00 78.94 123 GLY A O 1
ATOM 866 N N . GLY A 1 124 ? -17.935 -8.199 15.906 1.00 80.44 124 GLY A N 1
ATOM 867 C CA . GLY A 1 124 ? -18.309 -7.029 15.104 1.00 80.44 124 GLY A CA 1
ATOM 868 C C . GLY A 1 124 ? -18.778 -5.837 15.940 1.00 80.44 124 GLY A C 1
ATOM 869 O O . GLY A 1 124 ? -19.448 -4.949 15.423 1.00 80.44 124 GLY A O 1
ATOM 870 N N . THR A 1 125 ? -18.454 -5.820 17.234 1.00 87.81 125 THR A N 1
ATOM 871 C CA . THR A 1 125 ? -18.849 -4.770 18.186 1.00 87.81 125 THR A CA 1
ATOM 872 C C . THR A 1 125 ? -17.800 -3.671 18.339 1.00 87.81 125 THR A C 1
ATOM 874 O O . THR A 1 125 ? -18.051 -2.658 18.986 1.00 87.81 125 THR A O 1
ATOM 877 N N . GLU A 1 126 ? -16.612 -3.871 17.779 1.00 94.12 126 GLU A N 1
ATOM 878 C CA . GLU A 1 126 ? -15.553 -2.870 17.689 1.00 94.12 126 GLU A CA 1
ATOM 879 C C . GLU A 1 126 ? -14.674 -3.160 16.474 1.00 94.12 126 GLU A C 1
ATOM 881 O O . GLU A 1 126 ? -14.523 -4.315 16.068 1.00 94.12 126 GLU A O 1
ATOM 886 N N . LEU A 1 127 ? -14.064 -2.122 15.912 1.00 95.69 127 LEU A N 1
ATOM 887 C CA . LEU A 1 127 ? -12.937 -2.292 15.007 1.00 95.69 127 LEU A CA 1
ATOM 888 C C . LEU A 1 127 ? -11.654 -2.288 15.840 1.00 95.69 127 LEU A C 1
ATOM 890 O O . LEU A 1 127 ? -11.341 -1.289 16.484 1.00 95.69 127 LEU A O 1
ATOM 894 N N . LYS A 1 128 ? -10.904 -3.385 15.811 1.00 94.62 128 LYS A N 1
ATOM 895 C CA . LYS A 1 128 ? -9.598 -3.536 16.445 1.00 94.62 128 LYS A CA 1
ATOM 896 C C . LYS A 1 128 ? -8.522 -3.629 15.367 1.00 94.62 128 LYS A C 1
ATOM 898 O O . LYS A 1 128 ? -8.498 -4.585 14.601 1.00 94.62 128 LYS A O 1
ATOM 903 N N . LEU A 1 129 ? -7.606 -2.671 15.333 1.00 95.31 129 LEU A N 1
ATOM 904 C CA . LEU A 1 129 ? -6.409 -2.724 14.500 1.00 95.31 129 LEU A CA 1
ATOM 905 C C . LEU A 1 129 ? -5.276 -3.373 15.285 1.00 95.31 129 LEU A C 1
ATOM 907 O O . LEU A 1 129 ? -4.994 -2.951 16.405 1.00 95.31 129 LEU A O 1
ATOM 911 N N . GLN A 1 130 ? -4.596 -4.340 14.683 1.00 93.06 130 GLN A N 1
ATOM 912 C CA . GLN A 1 130 ? -3.291 -4.806 15.138 1.00 93.06 130 GLN A CA 1
ATOM 913 C C . GLN A 1 130 ? -2.317 -4.728 13.970 1.00 93.06 130 GLN A C 1
ATOM 915 O O . GLN A 1 130 ? -2.411 -5.490 13.009 1.00 93.06 130 GLN A O 1
ATOM 920 N N . LEU A 1 131 ? -1.402 -3.769 14.024 1.00 94.25 131 LEU A N 1
ATOM 921 C CA . LEU A 1 131 ? -0.469 -3.519 12.932 1.00 94.25 131 LEU A CA 1
ATOM 922 C C . LEU A 1 131 ? 0.943 -3.863 13.382 1.00 94.25 131 LEU A C 1
ATOM 924 O O . LEU A 1 131 ? 1.282 -3.757 14.565 1.00 94.25 131 LEU A O 1
ATOM 928 N N . TYR A 1 132 ? 1.761 -4.297 12.435 1.00 91.88 132 TYR A N 1
ATOM 929 C CA . TYR A 1 132 ? 3.164 -4.557 12.691 1.00 91.88 132 TYR A CA 1
ATOM 930 C C . TYR A 1 132 ? 4.022 -3.813 11.686 1.00 91.88 132 TYR A C 1
ATOM 932 O O . TYR A 1 132 ? 3.919 -4.059 10.491 1.00 91.88 132 TYR A O 1
ATOM 940 N N . PHE A 1 133 ? 4.837 -2.892 12.180 1.00 92.25 133 PHE A N 1
ATOM 941 C CA . PHE A 1 133 ? 5.778 -2.126 11.375 1.00 92.25 133 PHE A CA 1
ATOM 942 C C . PHE A 1 133 ? 7.166 -2.739 11.524 1.00 92.25 133 PHE A C 1
ATOM 944 O O . PHE A 1 133 ? 7.676 -2.813 12.643 1.00 92.25 133 PHE A O 1
ATOM 951 N N . ILE A 1 134 ? 7.774 -3.162 10.418 1.00 91.19 134 ILE A N 1
ATOM 952 C CA . ILE A 1 134 ? 9.082 -3.829 10.399 1.00 91.19 134 ILE A CA 1
ATOM 953 C C . ILE A 1 134 ? 10.013 -3.274 9.323 1.00 91.19 134 ILE A C 1
ATOM 955 O O . ILE A 1 134 ? 9.580 -2.614 8.381 1.00 91.19 134 ILE A O 1
ATOM 959 N N . HIS A 1 135 ? 11.300 -3.580 9.471 1.00 89.69 135 HIS A N 1
ATOM 960 C CA . HIS A 1 135 ? 12.318 -3.443 8.438 1.00 89.69 135 HIS A CA 1
ATOM 961 C C . HIS A 1 135 ? 12.945 -4.799 8.160 1.00 89.69 135 HIS A C 1
ATOM 963 O O . HIS A 1 135 ? 13.691 -5.321 8.990 1.00 89.69 135 HIS A O 1
ATOM 969 N N . SER A 1 136 ? 12.634 -5.383 7.010 1.00 84.12 136 SER A N 1
ATOM 970 C CA . SER A 1 136 ? 13.077 -6.739 6.704 1.00 84.12 136 SER A CA 1
ATOM 971 C C . SER A 1 136 ? 14.501 -6.867 6.176 1.00 84.12 136 SER A C 1
ATOM 973 O O . SER A 1 136 ? 15.118 -7.913 6.360 1.00 84.12 136 SER A O 1
ATOM 975 N N . GLY A 1 137 ? 15.036 -5.808 5.569 1.00 75.19 137 GLY A N 1
ATOM 976 C CA . GLY A 1 137 ? 16.414 -5.722 5.089 1.00 75.19 137 GLY A CA 1
ATOM 977 C C . GLY A 1 137 ? 17.480 -5.667 6.190 1.00 75.19 137 GLY A C 1
ATOM 978 O O . GLY A 1 137 ? 18.659 -5.528 5.877 1.00 75.19 137 GLY A O 1
ATOM 979 N N . VAL A 1 138 ? 17.086 -5.775 7.463 1.00 69.94 138 VAL A N 1
ATOM 980 C CA . VAL A 1 138 ? 17.972 -5.871 8.631 1.00 69.94 138 VAL A CA 1
ATOM 981 C C . VAL A 1 138 ? 17.762 -7.238 9.284 1.00 69.94 138 VAL A C 1
ATOM 983 O O . VAL A 1 138 ? 16.617 -7.663 9.457 1.00 69.94 138 VAL A O 1
ATOM 986 N N . ASP A 1 139 ? 18.856 -7.927 9.631 1.00 65.12 139 ASP A N 1
ATOM 987 C CA . ASP A 1 139 ? 18.853 -9.295 10.172 1.00 65.12 139 ASP A CA 1
ATOM 988 C C . ASP A 1 139 ? 17.764 -9.506 11.241 1.00 65.12 139 ASP A C 1
ATOM 990 O O . ASP A 1 139 ? 17.780 -8.891 12.307 1.00 65.12 139 ASP A O 1
ATOM 994 N N . GLY A 1 140 ? 16.812 -10.397 10.942 1.00 62.78 140 GLY A N 1
ATOM 995 C CA . GLY A 1 140 ? 15.721 -10.781 11.846 1.00 62.78 140 GLY A CA 1
ATOM 996 C C . GLY A 1 140 ? 14.414 -9.990 11.709 1.00 62.78 140 GLY A C 1
ATOM 997 O O . GLY A 1 140 ? 13.434 -10.381 12.336 1.00 62.78 140 GLY A O 1
ATOM 998 N N . GLY A 1 141 ? 14.349 -8.949 10.869 1.00 72.44 141 GLY A N 1
ATOM 999 C CA . GLY A 1 141 ? 13.142 -8.138 10.684 1.00 72.44 141 GLY A CA 1
ATOM 1000 C C . GLY A 1 141 ? 12.903 -7.195 11.864 1.00 72.44 141 GLY A C 1
ATOM 1001 O O . GLY A 1 141 ? 12.193 -7.531 12.808 1.00 72.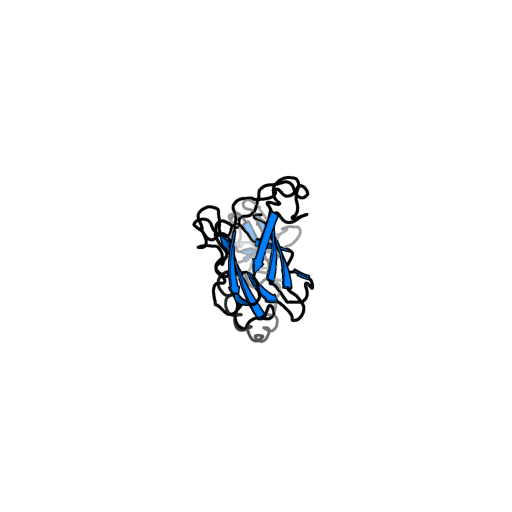44 141 GLY A O 1
ATOM 1002 N N . GLN A 1 142 ? 13.501 -6.004 11.826 1.00 83.00 142 GLN A N 1
ATOM 1003 C CA . GLN A 1 142 ? 13.560 -5.136 13.001 1.00 83.00 142 GLN A CA 1
ATOM 1004 C C . GLN A 1 142 ? 12.251 -4.342 13.205 1.00 83.00 142 GLN A C 1
ATOM 1006 O O . GLN A 1 142 ? 11.861 -3.595 12.299 1.00 83.00 142 GLN A O 1
ATOM 1011 N N . PRO A 1 143 ? 11.588 -4.428 14.375 1.00 87.06 143 PRO A N 1
ATOM 1012 C CA . PRO A 1 143 ? 10.393 -3.642 14.690 1.00 87.06 143 PRO A CA 1
ATOM 1013 C C . PRO A 1 143 ? 10.640 -2.133 14.605 1.00 87.06 143 PRO A C 1
ATOM 1015 O O . PRO A 1 143 ? 11.606 -1.610 15.159 1.00 87.06 143 PRO A O 1
ATOM 1018 N N . GLN A 1 144 ? 9.742 -1.420 13.932 1.00 87.75 144 GLN A N 1
ATOM 1019 C CA . GLN A 1 144 ? 9.839 0.016 13.685 1.00 87.75 144 GLN A CA 1
ATOM 1020 C C . GLN A 1 144 ? 8.840 0.787 14.558 1.00 87.75 144 GLN A C 1
ATOM 1022 O O . GLN A 1 144 ? 7.639 0.511 14.553 1.00 87.75 144 GLN A O 1
ATOM 1027 N N . GLY A 1 145 ? 9.337 1.770 15.311 1.00 88.19 145 GLY A N 1
ATOM 1028 C CA . GLY A 1 145 ? 8.546 2.595 16.228 1.00 88.19 145 GLY A CA 1
ATOM 1029 C C . GLY A 1 145 ? 8.243 3.995 15.694 1.00 88.19 145 GLY A C 1
ATOM 1030 O O . GLY A 1 145 ? 8.881 4.468 14.762 1.00 88.19 145 GLY A O 1
ATOM 1031 N N . SER A 1 146 ? 7.335 4.693 16.375 1.00 83.44 146 SER A N 1
ATOM 1032 C CA . SER A 1 146 ? 6.893 6.071 16.105 1.00 83.44 146 SER A CA 1
ATOM 1033 C C . SER A 1 146 ? 6.039 6.294 14.851 1.00 83.44 146 SER A C 1
ATOM 1035 O O . SER A 1 146 ? 5.708 7.449 14.579 1.00 83.44 146 SER A O 1
ATOM 1037 N N . TYR A 1 147 ? 5.614 5.237 14.157 1.00 88.75 147 TYR A N 1
ATOM 1038 C CA . TYR A 1 147 ? 4.703 5.336 13.011 1.00 88.75 147 TYR A CA 1
ATOM 1039 C C . TYR A 1 147 ? 3.252 5.247 13.459 1.00 88.75 147 TYR A C 1
ATOM 1041 O O . TYR A 1 147 ? 2.933 4.602 14.458 1.00 88.75 147 TYR A O 1
ATOM 1049 N N . PHE A 1 148 ? 2.356 5.884 12.725 1.00 89.69 148 PHE A N 1
ATOM 1050 C CA . PHE A 1 148 ? 0.923 5.808 12.984 1.00 89.69 148 PHE A CA 1
ATOM 1051 C C . PHE A 1 148 ? 0.152 5.745 11.674 1.00 89.69 148 PHE A C 1
ATOM 1053 O O . PHE A 1 148 ? 0.746 5.733 10.599 1.00 89.69 148 PHE A O 1
ATOM 1060 N N . VAL A 1 149 ? -1.172 5.631 11.749 1.00 92.75 149 VAL A N 1
ATOM 1061 C CA . VAL A 1 149 ? -2.006 5.515 10.554 1.00 92.75 149 VAL A CA 1
ATOM 1062 C C . VAL A 1 149 ? -3.121 6.537 10.553 1.00 92.75 149 VAL A C 1
ATOM 1064 O O . VAL A 1 149 ? -3.705 6.846 11.592 1.00 92.75 149 VAL A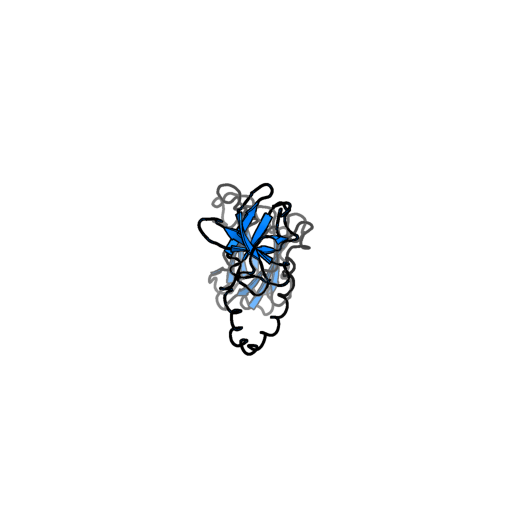 O 1
ATOM 1067 N N . VAL A 1 150 ? -3.465 7.000 9.359 1.00 91.44 150 VAL A N 1
ATOM 1068 C CA . VAL A 1 150 ? -4.794 7.545 9.100 1.00 91.44 150 VAL A CA 1
ATOM 1069 C C . VAL A 1 150 ? -5.681 6.386 8.686 1.00 91.44 150 VAL A C 1
ATOM 1071 O O . VAL A 1 150 ? -5.294 5.570 7.849 1.00 91.44 150 VAL A O 1
ATOM 1074 N N . LEU A 1 151 ? -6.877 6.328 9.265 1.00 95.06 151 LEU A N 1
ATOM 1075 C CA . LEU A 1 151 ? -7.900 5.362 8.901 1.00 95.06 151 LEU A CA 1
ATOM 1076 C C . LEU A 1 151 ? -9.184 6.097 8.528 1.00 95.06 151 LEU A C 1
ATOM 1078 O O . LEU A 1 151 ? -9.682 6.932 9.284 1.00 95.06 151 LEU A O 1
ATOM 1082 N N . MET A 1 152 ? -9.731 5.753 7.371 1.00 94.44 152 MET A N 1
ATOM 1083 C CA . MET A 1 152 ? -11.007 6.251 6.879 1.00 94.44 152 MET A CA 1
ATOM 1084 C C . MET A 1 152 ? -11.968 5.086 6.678 1.00 94.44 152 MET A C 1
ATOM 1086 O O . MET A 1 152 ? -11.538 4.002 6.287 1.00 94.44 152 MET A O 1
ATOM 1090 N N . LYS A 1 153 ? -13.262 5.327 6.897 1.00 93.38 153 LYS A N 1
ATOM 1091 C CA . LYS A 1 153 ? -14.350 4.425 6.506 1.00 93.38 153 LYS A CA 1
ATOM 1092 C C . LYS A 1 153 ? -15.293 5.165 5.573 1.00 93.38 153 LYS A C 1
ATOM 1094 O O . LYS A 1 153 ? -15.734 6.260 5.914 1.00 93.38 153 LYS A O 1
ATOM 1099 N N . ASP A 1 154 ? -15.570 4.591 4.406 1.00 89.69 154 ASP A N 1
ATOM 1100 C CA . ASP A 1 154 ? -16.454 5.183 3.391 1.00 89.69 154 ASP A CA 1
ATOM 1101 C C . ASP A 1 154 ? -16.094 6.657 3.070 1.00 89.69 154 ASP A C 1
ATOM 1103 O O . ASP A 1 154 ? -16.952 7.509 2.856 1.00 89.69 154 ASP A O 1
ATOM 1107 N N . GLY A 1 155 ? -14.790 6.970 3.085 1.00 85.88 155 GLY A N 1
ATOM 1108 C CA . GLY A 1 155 ? -14.239 8.312 2.856 1.00 85.88 155 GLY A CA 1
ATOM 1109 C C . GLY A 1 155 ? -14.218 9.244 4.077 1.00 85.88 155 GLY A C 1
ATOM 1110 O O . GLY A 1 155 ? -13.599 10.304 4.016 1.00 85.88 155 GLY A O 1
ATOM 1111 N N . GLN A 1 156 ? -14.827 8.868 5.203 1.00 87.75 156 GLN A N 1
ATOM 1112 C CA . GLN A 1 156 ? -14.792 9.652 6.438 1.00 87.75 156 GLN A CA 1
ATOM 1113 C C . GLN A 1 156 ? -13.593 9.258 7.309 1.00 87.75 156 GLN A C 1
ATOM 1115 O O . GLN A 1 156 ? -13.448 8.097 7.688 1.00 87.75 156 GLN A O 1
ATOM 1120 N N . ASN A 1 157 ? -12.755 10.232 7.678 1.00 87.31 157 ASN A N 1
ATOM 1121 C CA . ASN A 1 157 ? -11.648 10.021 8.615 1.00 87.31 157 ASN A CA 1
ATOM 1122 C C . ASN A 1 157 ? -12.180 9.659 10.013 1.00 87.31 157 ASN A C 1
ATOM 1124 O O . ASN A 1 157 ? -13.053 10.345 10.549 1.00 87.31 157 ASN A O 1
ATOM 1128 N N . LEU A 1 158 ? -11.642 8.588 10.598 1.00 86.94 158 LEU A N 1
ATOM 1129 C CA . LEU A 1 158 ? -12.041 8.069 11.907 1.00 86.94 158 LEU A CA 1
ATOM 1130 C C . LEU A 1 158 ? -11.276 8.699 13.081 1.00 86.94 158 LEU A C 1
ATOM 1132 O O . LEU A 1 158 ? -11.568 8.384 14.231 1.00 86.94 158 LEU A O 1
ATOM 1136 N N . GLY A 1 159 ? -10.324 9.597 12.815 1.00 81.19 159 GLY A N 1
ATOM 1137 C CA . GLY A 1 159 ? -9.696 10.427 13.845 1.00 81.19 159 GLY A CA 1
ATOM 1138 C C . GLY A 1 159 ? -8.766 9.662 14.787 1.00 81.19 159 GLY A C 1
ATOM 1139 O O . GLY A 1 159 ? -8.730 9.954 15.982 1.00 81.19 159 GLY A O 1
ATOM 1140 N N . VAL A 1 160 ? -8.014 8.691 14.262 1.00 80.44 160 VAL A N 1
ATOM 1141 C CA . VAL A 1 160 ? -6.940 8.027 15.012 1.00 80.44 160 VAL A CA 1
ATOM 1142 C C . VAL A 1 160 ? -5.955 9.094 15.500 1.00 80.44 160 VAL A C 1
ATOM 1144 O O . VAL A 1 160 ? -5.408 9.848 14.697 1.00 80.44 160 VAL A O 1
ATOM 1147 N N . SER A 1 161 ? -5.754 9.190 16.817 1.00 79.06 161 SER A N 1
ATOM 1148 C CA . SER A 1 161 ? -4.815 10.163 17.381 1.00 79.06 161 SER A CA 1
ATOM 1149 C C . SER A 1 161 ? -3.384 9.811 16.986 1.00 79.06 161 SER A C 1
ATOM 1151 O O . SER A 1 161 ? -2.973 8.655 17.056 1.00 79.06 161 SER A O 1
ATOM 1153 N N . ASP A 1 162 ? -2.602 10.837 16.669 1.00 71.88 162 ASP A N 1
ATOM 1154 C CA . ASP A 1 162 ? -1.157 10.761 16.457 1.00 71.88 162 ASP A CA 1
ATOM 1155 C C . ASP A 1 162 ? -0.379 10.276 17.692 1.00 71.88 162 ASP A C 1
ATOM 1157 O O . ASP A 1 162 ? 0.788 9.924 17.582 1.00 71.88 162 ASP A O 1
ATOM 1161 N N . THR A 1 163 ? -0.987 10.243 18.878 1.00 75.25 163 THR A N 1
ATOM 1162 C CA . THR A 1 163 ? -0.391 9.644 20.083 1.00 75.25 163 THR A CA 1
ATOM 1163 C C . THR A 1 163 ? -0.410 8.117 20.050 1.00 75.25 163 THR A C 1
ATOM 1165 O O . THR A 1 163 ? 0.369 7.476 20.757 1.00 75.25 163 THR A O 1
ATOM 1168 N N . VAL A 1 164 ? -1.255 7.523 19.205 1.00 82.94 164 VAL A N 1
ATOM 1169 C CA . VAL A 1 164 ? -1.319 6.079 18.992 1.00 82.94 164 VAL A CA 1
ATOM 1170 C C . VAL A 1 164 ? -0.255 5.719 17.967 1.00 82.94 164 VAL A C 1
ATOM 1172 O O . VAL A 1 164 ? -0.474 5.847 16.764 1.00 82.94 164 VAL A O 1
ATOM 1175 N N . ARG A 1 165 ? 0.919 5.309 18.448 1.00 84.44 165 ARG A N 1
ATOM 1176 C CA . ARG A 1 165 ? 2.097 5.047 17.614 1.00 84.44 165 ARG A CA 1
ATOM 1177 C C . ARG A 1 165 ? 2.613 3.635 17.794 1.00 84.44 165 ARG A C 1
ATOM 1179 O O . ARG A 1 165 ? 2.449 3.030 18.853 1.00 84.44 165 ARG A O 1
ATOM 1186 N N . SER A 1 166 ? 3.285 3.141 16.762 1.00 88.25 166 SER A N 1
ATOM 1187 C CA . SER A 1 166 ? 4.016 1.892 16.832 1.00 88.25 166 SER A CA 1
ATOM 1188 C C . SER A 1 166 ? 5.170 2.011 17.825 1.00 88.25 166 SER A C 1
ATOM 1190 O O . SER A 1 166 ? 5.741 3.089 18.022 1.00 88.25 166 SER A O 1
ATOM 1192 N N . ILE A 1 167 ? 5.540 0.900 18.450 1.00 82.69 167 ILE A N 1
ATOM 1193 C CA . ILE A 1 167 ? 6.631 0.841 19.425 1.00 82.69 167 ILE A CA 1
ATOM 1194 C C . ILE A 1 167 ? 7.776 0.006 18.836 1.00 82.69 167 ILE A C 1
ATOM 1196 O O . ILE A 1 167 ? 7.553 -1.043 18.236 1.00 82.69 167 ILE A O 1
ATOM 1200 N N . ALA A 1 168 ? 9.017 0.466 18.993 1.00 78.00 168 ALA A N 1
ATOM 1201 C CA . ALA A 1 168 ? 10.210 -0.254 18.544 1.00 78.00 168 ALA A CA 1
ATOM 1202 C C . ALA A 1 168 ? 10.665 -1.286 19.598 1.00 78.00 168 ALA A C 1
ATOM 1204 O O . ALA A 1 168 ? 11.755 -1.164 20.145 1.00 78.00 168 ALA A O 1
ATOM 1205 N N . ASN A 1 169 ? 9.806 -2.255 19.926 1.00 67.50 169 ASN A N 1
ATOM 1206 C CA . ASN A 1 169 ? 10.130 -3.361 20.838 1.00 67.50 169 ASN A CA 1
ATOM 1207 C C . ASN A 1 169 ? 10.256 -4.668 20.055 1.00 67.50 169 ASN A C 1
ATOM 1209 O O . ASN A 1 169 ? 9.552 -4.827 19.057 1.00 67.50 169 ASN A O 1
ATOM 1213 N N . ASP A 1 170 ? 11.075 -5.603 20.544 1.00 59.62 170 ASP A N 1
ATOM 1214 C CA . ASP A 1 170 ? 11.186 -6.957 19.994 1.00 59.62 170 ASP A CA 1
ATOM 1215 C C . ASP A 1 170 ? 9.816 -7.647 19.897 1.00 59.62 170 ASP A C 1
ATOM 1217 O O . ASP A 1 170 ? 8.899 -7.382 20.684 1.00 59.62 170 ASP A O 1
ATOM 1221 N N . ALA A 1 171 ? 9.675 -8.526 18.899 1.00 54.50 171 ALA A N 1
ATOM 1222 C CA . ALA A 1 171 ? 8.436 -9.205 18.518 1.00 54.50 171 ALA A CA 1
ATOM 1223 C C . ALA A 1 171 ? 7.980 -10.266 19.543 1.00 54.50 171 ALA A C 1
ATOM 1225 O O . ALA A 1 171 ? 7.775 -11.425 19.194 1.00 54.50 171 ALA A O 1
ATOM 1226 N N . SER A 1 172 ? 7.847 -9.898 20.814 1.00 54.94 172 SER A N 1
ATOM 1227 C CA . SER A 1 172 ? 7.332 -10.762 21.884 1.00 54.94 172 SER A CA 1
ATOM 1228 C C . SER A 1 172 ? 7.089 -10.063 23.224 1.00 54.94 172 SER A C 1
ATOM 1230 O O . SER A 1 172 ? 6.459 -10.663 24.093 1.00 54.94 172 SER A O 1
ATOM 1232 N N . ASP A 1 173 ? 7.529 -8.820 23.431 1.00 47.91 173 ASP A N 1
ATOM 1233 C CA . ASP A 1 173 ? 7.752 -8.317 24.799 1.00 47.91 173 ASP A CA 1
ATOM 1234 C C . ASP A 1 173 ? 6.583 -7.525 25.418 1.00 47.91 173 ASP A C 1
ATOM 1236 O O . ASP A 1 173 ? 6.776 -6.679 26.293 1.00 47.91 173 ASP A O 1
ATOM 1240 N N . GLY A 1 174 ? 5.333 -7.789 25.021 1.00 53.25 174 GLY A N 1
ATOM 1241 C CA . GLY A 1 174 ? 4.197 -7.088 25.629 1.00 53.25 174 GLY A CA 1
ATOM 1242 C C . GLY A 1 174 ? 2.805 -7.631 25.323 1.00 53.25 174 GLY A C 1
ATOM 1243 O O . GLY A 1 174 ? 2.621 -8.611 24.604 1.00 53.25 1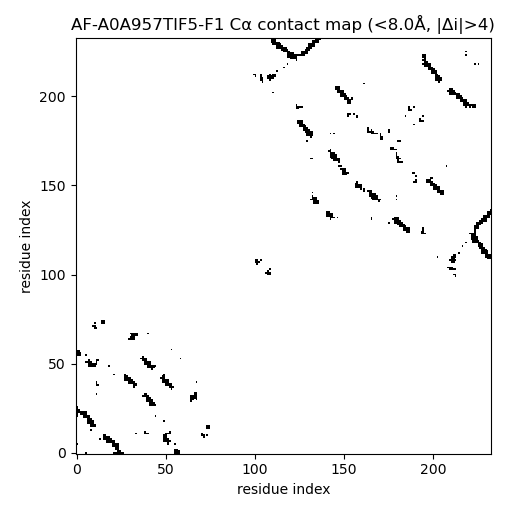74 GLY A O 1
ATOM 1244 N N . ALA A 1 175 ? 1.793 -6.933 25.853 1.00 55.69 175 ALA A N 1
ATOM 1245 C CA . ALA A 1 175 ? 0.368 -7.262 25.714 1.00 55.69 175 ALA A CA 1
ATOM 1246 C C . ALA A 1 175 ? -0.144 -7.318 24.254 1.00 55.69 175 ALA A C 1
ATOM 1248 O O . ALA A 1 175 ? -1.263 -7.767 24.017 1.00 55.69 175 ALA A O 1
ATOM 1249 N N . LEU A 1 176 ? 0.666 -6.873 23.287 1.00 58.66 176 LEU A N 1
ATOM 1250 C CA . LEU A 1 176 ? 0.346 -6.806 21.858 1.00 58.66 176 LEU A CA 1
ATOM 1251 C C . LEU A 1 176 ? 0.809 -8.042 21.055 1.00 58.66 176 LEU A C 1
ATOM 1253 O O . LEU A 1 176 ? 0.442 -8.197 19.887 1.00 58.66 176 LEU A O 1
ATOM 1257 N N . GLY A 1 177 ? 1.576 -8.957 21.662 1.00 67.56 177 GLY A N 1
ATOM 1258 C CA . GLY A 1 177 ? 2.092 -10.150 20.984 1.00 67.56 177 GLY A CA 1
ATOM 1259 C C . GLY A 1 177 ? 3.080 -9.805 19.861 1.00 67.56 177 GLY A C 1
ATOM 1260 O O . GLY A 1 177 ? 4.041 -9.083 20.089 1.00 67.56 177 GLY A O 1
ATOM 1261 N N . ARG A 1 178 ? 2.851 -10.325 18.643 1.00 74.25 178 ARG A N 1
ATOM 1262 C CA . ARG A 1 178 ? 3.717 -10.073 17.469 1.00 74.25 178 ARG A CA 1
ATOM 1263 C C . ARG A 1 178 ? 3.536 -8.685 16.836 1.00 74.25 178 ARG A C 1
ATOM 1265 O O . ARG A 1 178 ? 4.263 -8.348 15.913 1.00 74.25 178 ARG A O 1
ATOM 1272 N N . TYR A 1 179 ? 2.514 -7.939 17.253 1.00 83.56 179 TYR A N 1
ATOM 1273 C CA . TYR A 1 179 ? 2.163 -6.633 16.695 1.00 83.56 179 TYR A CA 1
ATOM 1274 C C . TYR A 1 179 ? 2.734 -5.533 17.582 1.00 83.56 179 TYR A C 1
ATOM 1276 O O . TYR A 1 179 ? 2.807 -5.691 18.798 1.00 83.56 179 TYR A O 1
ATOM 1284 N N . ASN A 1 180 ? 3.115 -4.406 16.986 1.00 87.88 180 ASN A N 1
ATOM 1285 C CA . ASN A 1 180 ? 3.706 -3.287 17.719 1.00 87.88 180 ASN A CA 1
ATOM 1286 C C . ASN A 1 180 ? 2.859 -2.011 17.670 1.00 87.88 180 ASN A C 1
ATOM 1288 O O . ASN A 1 180 ? 3.325 -0.956 18.089 1.00 87.88 180 ASN A O 1
ATOM 1292 N N . TYR A 1 181 ? 1.623 -2.122 17.187 1.00 91.56 181 TYR A N 1
ATOM 1293 C CA . TYR A 1 181 ? 0.616 -1.072 17.131 1.00 91.56 181 TYR A CA 1
ATOM 1294 C C . TYR A 1 181 ? -0.761 -1.690 17.400 1.00 91.56 181 TYR A C 1
ATOM 1296 O O . TYR A 1 181 ? -1.123 -2.686 16.768 1.00 91.56 181 TYR A O 1
ATOM 1304 N N . GLU A 1 182 ? -1.556 -1.084 18.283 1.00 91.00 182 GLU A N 1
ATOM 1305 C CA . GLU A 1 182 ? -2.954 -1.468 18.500 1.00 91.00 182 GLU A CA 1
ATOM 1306 C C . GLU A 1 182 ? -3.843 -0.238 18.678 1.00 91.00 182 GLU A C 1
ATOM 1308 O O . GLU A 1 182 ? -3.489 0.710 19.379 1.00 91.00 182 GLU A O 1
ATOM 1313 N N . TYR A 1 183 ? -5.021 -0.273 18.056 1.00 93.31 183 TYR A N 1
ATOM 1314 C CA . TYR A 1 183 ? -6.044 0.753 18.224 1.00 93.31 183 TYR A CA 1
ATOM 1315 C C . TYR A 1 183 ? -7.440 0.144 18.149 1.00 93.31 183 TYR A C 1
ATOM 1317 O O . TYR A 1 183 ? -7.663 -0.805 17.398 1.00 93.31 183 TYR A O 1
ATOM 1325 N N . LYS A 1 184 ? -8.386 0.684 18.919 1.00 94.25 184 LYS A N 1
ATOM 1326 C CA . LYS A 1 184 ? -9.767 0.196 18.977 1.00 94.25 184 LYS A CA 1
ATOM 1327 C C . LYS A 1 184 ? -10.751 1.332 18.763 1.00 94.25 184 LYS A C 1
ATOM 1329 O O . LYS A 1 184 ? -10.575 2.414 19.319 1.00 94.25 184 LYS A O 1
ATOM 1334 N N . ILE A 1 185 ? -11.800 1.061 17.996 1.00 95.44 185 ILE A N 1
ATOM 1335 C CA . ILE A 1 185 ? -12.868 2.009 17.684 1.00 95.44 185 ILE A CA 1
ATOM 1336 C C . ILE A 1 185 ? -14.210 1.338 17.975 1.00 95.44 185 ILE A C 1
ATOM 1338 O O . ILE A 1 185 ? -14.541 0.312 17.378 1.00 95.44 185 ILE A O 1
ATOM 1342 N N . GLY A 1 186 ? -14.980 1.924 18.891 1.00 94.62 186 GLY A N 1
ATOM 1343 C CA . GLY A 1 186 ? -16.342 1.486 19.191 1.00 94.62 186 GLY A CA 1
ATOM 1344 C C . GLY A 1 186 ? -17.319 1.818 18.061 1.00 94.62 186 GLY A C 1
ATOM 1345 O O . GLY A 1 186 ? -17.091 2.744 17.279 1.00 94.62 186 GLY A O 1
ATOM 1346 N N . LEU A 1 187 ? -18.429 1.076 17.986 1.00 94.50 187 LEU A N 1
ATOM 1347 C CA . LEU A 1 187 ? -19.468 1.281 16.965 1.00 94.50 187 LEU A CA 1
ATOM 1348 C C . LEU A 1 187 ? -19.989 2.720 16.909 1.00 94.50 187 LEU A C 1
ATOM 1350 O O . LEU A 1 187 ? -20.279 3.206 15.824 1.00 94.50 187 LEU A O 1
ATOM 1354 N N . ASP A 1 188 ? -20.070 3.412 18.046 1.00 94.31 188 ASP A N 1
ATOM 1355 C CA . ASP A 1 188 ? -20.567 4.790 18.149 1.00 94.31 188 ASP A CA 1
ATOM 1356 C C . ASP A 1 188 ? -19.703 5.817 17.399 1.00 94.31 188 ASP A C 1
ATOM 1358 O O . ASP A 1 188 ? -20.141 6.943 17.154 1.00 94.31 188 ASP A O 1
ATOM 1362 N N . LYS A 1 189 ? -18.470 5.444 17.047 1.00 92.88 189 LYS A N 1
ATOM 1363 C CA . LYS A 1 189 ? -17.530 6.270 16.280 1.00 92.88 189 LYS A CA 1
ATOM 1364 C C . LYS A 1 189 ? -17.420 5.851 14.819 1.00 92.88 189 LYS A C 1
ATOM 1366 O O . LYS A 1 189 ? -16.730 6.522 14.053 1.00 92.88 189 LYS A O 1
ATOM 1371 N N . LEU A 1 190 ? -18.073 4.760 14.425 1.00 93.81 190 LEU A N 1
ATOM 1372 C CA . LEU A 1 190 ? -18.032 4.257 13.060 1.00 93.81 190 LEU A CA 1
ATOM 1373 C C . LEU A 1 190 ? -19.246 4.754 12.267 1.00 93.81 190 LEU A C 1
ATOM 1375 O O . LEU A 1 190 ? -20.379 4.638 12.741 1.00 93.81 190 LEU A O 1
ATOM 1379 N N . PRO A 1 191 ? -19.046 5.253 11.034 1.00 92.00 191 PRO A N 1
ATOM 1380 C CA . PRO A 1 191 ? -20.143 5.511 10.111 1.00 92.00 191 PRO A CA 1
ATOM 1381 C C . PRO A 1 191 ? -21.098 4.314 10.009 1.00 92.00 191 PRO A C 1
ATOM 1383 O O . PRO A 1 191 ? -20.675 3.168 9.839 1.00 92.00 191 PRO A O 1
ATOM 1386 N N . GLY A 1 192 ? -22.396 4.588 10.159 1.00 92.19 192 GLY A N 1
ATOM 1387 C CA . GLY A 1 192 ? -23.451 3.572 10.116 1.00 92.19 192 GLY A CA 1
ATOM 1388 C C . GLY A 1 192 ? -23.520 2.646 11.335 1.00 92.19 192 GLY A C 1
ATOM 1389 O O . GLY A 1 192 ? -24.258 1.666 11.282 1.00 92.19 192 GLY A O 1
ATOM 1390 N N . ASN A 1 193 ? -22.777 2.924 12.415 1.00 95.19 193 ASN A N 1
ATOM 1391 C CA . ASN A 1 193 ? -22.705 2.090 13.621 1.00 95.19 193 ASN A CA 1
ATOM 1392 C C . ASN A 1 193 ? -22.411 0.611 13.319 1.00 95.19 193 ASN A C 1
ATOM 1394 O O . ASN A 1 193 ? -22.922 -0.289 13.986 1.00 95.19 193 ASN A O 1
ATOM 1398 N N . THR A 1 194 ? -21.597 0.357 12.294 1.00 94.31 194 THR A N 1
ATOM 1399 C CA . THR A 1 194 ? -21.217 -0.986 11.855 1.00 94.31 194 THR A CA 1
ATOM 1400 C C . THR A 1 194 ? -19.713 -1.068 11.654 1.00 94.31 194 THR A C 1
ATOM 1402 O O . THR A 1 194 ? -19.073 -0.085 11.277 1.00 94.31 194 THR A O 1
ATOM 1405 N N . VAL A 1 195 ? -19.134 -2.246 11.881 1.00 95.75 195 VAL A N 1
ATOM 1406 C CA . VAL A 1 195 ? -17.734 -2.534 11.542 1.00 95.75 195 VAL A CA 1
ATOM 1407 C C . VAL A 1 195 ? -17.586 -2.920 10.073 1.00 95.75 195 VAL A C 1
ATOM 1409 O O . VAL A 1 195 ? -16.631 -2.500 9.428 1.00 95.75 195 VAL A O 1
ATOM 1412 N N . ALA A 1 196 ? -18.550 -3.634 9.495 1.00 94.12 196 ALA A N 1
ATOM 1413 C CA . ALA A 1 196 ? -18.468 -4.039 8.095 1.00 94.12 196 ALA A CA 1
ATOM 1414 C C . ALA A 1 196 ? -18.482 -2.821 7.158 1.00 94.12 196 ALA A C 1
ATOM 1416 O O . ALA A 1 196 ? -19.168 -1.835 7.438 1.00 94.12 196 ALA A O 1
ATOM 1417 N N . GLY A 1 197 ? -17.721 -2.857 6.067 1.00 94.19 197 GLY A N 1
ATOM 1418 C CA . GLY A 1 197 ? -17.660 -1.749 5.105 1.00 94.19 197 GLY A CA 1
ATOM 1419 C C . GLY A 1 197 ? -16.277 -1.535 4.510 1.00 94.19 197 GLY A C 1
ATOM 1420 O O . GLY A 1 197 ? -15.376 -2.349 4.721 1.00 94.19 197 GLY A O 1
ATOM 1421 N N . ASN A 1 198 ? -16.119 -0.445 3.760 1.00 97.19 198 ASN A N 1
ATOM 1422 C CA . ASN A 1 198 ? -14.886 -0.138 3.044 1.00 97.19 198 ASN A CA 1
ATOM 1423 C C . ASN A 1 198 ? -14.020 0.834 3.835 1.00 97.19 198 ASN A C 1
ATOM 1425 O O . ASN A 1 198 ? -14.501 1.834 4.371 1.00 97.19 198 ASN A O 1
ATOM 1429 N N . TYR A 1 199 ? -12.728 0.546 3.863 1.00 97.94 199 TYR A N 1
ATOM 1430 C CA . TYR A 1 199 ? -11.732 1.290 4.602 1.00 97.94 199 TYR A CA 1
ATOM 1431 C C . TYR A 1 199 ? -10.561 1.656 3.708 1.00 97.94 199 TYR A C 1
ATOM 1433 O O . TYR A 1 199 ? -10.169 0.898 2.818 1.00 97.94 199 TYR A O 1
ATOM 1441 N N . THR A 1 200 ? -9.972 2.802 4.021 1.00 97.19 200 THR A N 1
ATOM 1442 C CA . THR A 1 200 ? -8.692 3.236 3.471 1.00 97.19 200 THR A CA 1
ATOM 1443 C C . THR A 1 200 ? -7.756 3.529 4.631 1.00 97.19 200 THR A C 1
ATOM 1445 O O . THR A 1 200 ? -8.122 4.253 5.559 1.00 97.19 200 THR A O 1
ATOM 1448 N N . MET A 1 201 ? -6.554 2.961 4.588 1.00 97.81 201 MET A N 1
ATOM 1449 C CA . MET A 1 201 ? -5.511 3.161 5.590 1.00 97.81 201 MET A CA 1
ATOM 1450 C C . MET A 1 201 ? -4.198 3.565 4.927 1.00 97.81 201 MET A C 1
ATOM 1452 O O . MET A 1 201 ? -3.803 2.959 3.938 1.00 97.81 201 MET A O 1
ATOM 1456 N N . PHE A 1 202 ? -3.490 4.533 5.496 1.00 95.31 202 PHE A N 1
ATOM 1457 C CA . PHE A 1 202 ? -2.116 4.839 5.094 1.00 95.31 202 PHE A CA 1
ATOM 1458 C C . PHE A 1 202 ? -1.257 5.207 6.302 1.00 95.31 202 PHE A C 1
ATOM 1460 O O . PHE A 1 202 ? -1.769 5.651 7.332 1.00 95.31 202 PHE A O 1
ATOM 1467 N N . VAL A 1 203 ? 0.047 4.993 6.163 1.00 95.50 203 VAL A N 1
ATOM 1468 C CA . VAL A 1 203 ? 1.055 5.187 7.203 1.00 95.50 203 VAL A CA 1
ATOM 1469 C C . VAL A 1 203 ? 1.554 6.624 7.192 1.00 95.50 203 VAL A C 1
ATOM 1471 O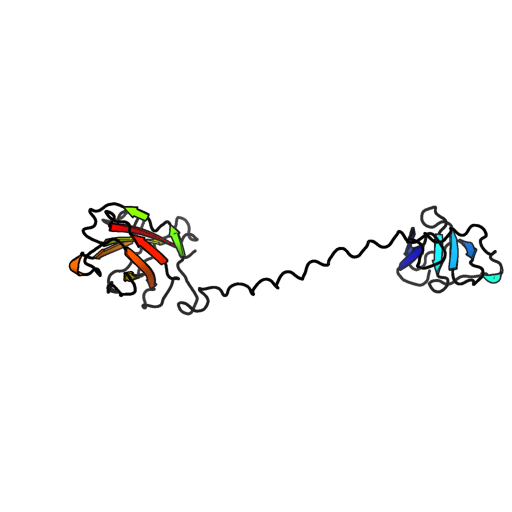 O . VAL A 1 203 ? 1.783 7.208 6.130 1.00 95.50 203 VAL A O 1
ATOM 1474 N N . LEU A 1 204 ? 1.736 7.161 8.391 1.00 87.75 204 LEU A N 1
ATOM 1475 C CA . LEU A 1 204 ? 2.419 8.411 8.661 1.00 87.75 204 LEU A CA 1
ATOM 1476 C C . LEU A 1 204 ? 3.670 8.157 9.516 1.00 87.75 204 LEU A C 1
ATOM 1478 O O . LEU A 1 204 ? 3.671 7.285 10.395 1.00 87.75 204 LEU A O 1
ATOM 1482 N N . ASP A 1 205 ? 4.713 8.938 9.262 1.00 84.38 205 ASP A N 1
ATOM 1483 C CA . ASP A 1 205 ? 5.981 8.940 9.985 1.00 84.38 205 ASP A CA 1
ATOM 1484 C C . ASP A 1 205 ? 5.859 9.605 11.371 1.00 84.38 205 ASP A C 1
ATOM 1486 O O . ASP A 1 205 ? 4.772 9.926 11.857 1.00 84.38 205 ASP A O 1
ATOM 1490 N N . ARG A 1 206 ? 6.982 9.851 12.057 1.00 79.19 206 ARG A N 1
ATOM 1491 C CA . ARG A 1 206 ? 6.948 10.536 13.358 1.00 79.19 206 ARG A CA 1
ATOM 1492 C C . ARG A 1 206 ? 6.367 11.957 13.268 1.00 79.19 206 ARG A C 1
ATOM 1494 O O . ARG A 1 206 ? 5.705 12.400 14.211 1.00 79.19 206 ARG A O 1
ATOM 1501 N N . ASN A 1 207 ? 6.610 12.643 12.162 1.00 79.88 207 ASN A N 1
ATOM 1502 C CA . ASN A 1 207 ? 6.286 14.045 11.931 1.00 79.88 207 ASN A CA 1
ATOM 1503 C C . ASN A 1 207 ? 4.895 14.244 11.301 1.00 79.88 207 ASN A C 1
ATOM 1505 O O . ASN A 1 207 ? 4.456 15.383 11.150 1.00 79.88 207 ASN A O 1
ATOM 1509 N N . GLY A 1 208 ? 4.187 13.157 10.981 1.00 80.75 208 GLY A N 1
ATOM 1510 C CA . GLY A 1 208 ? 2.892 13.198 10.299 1.00 80.75 208 GLY A CA 1
ATOM 1511 C C . GLY A 1 208 ? 3.008 13.293 8.778 1.00 80.75 208 GLY A C 1
ATOM 1512 O O . GLY A 1 208 ? 2.011 13.556 8.106 1.00 80.75 208 GLY A O 1
ATOM 1513 N N . GLU A 1 209 ? 4.205 13.084 8.241 1.00 84.44 209 GLU A N 1
ATOM 1514 C CA . GLU A 1 209 ? 4.469 12.954 6.819 1.00 84.44 209 GLU A CA 1
ATOM 1515 C C . GLU A 1 209 ? 4.064 11.559 6.335 1.00 84.44 209 GLU A C 1
ATOM 1517 O O . GLU A 1 209 ? 4.127 10.579 7.072 1.00 84.44 209 GLU A O 1
ATOM 1522 N N . ARG A 1 210 ? 3.536 11.475 5.114 1.00 90.00 210 ARG A N 1
ATOM 1523 C CA . ARG A 1 210 ? 2.950 10.241 4.593 1.00 90.00 210 ARG A CA 1
ATOM 1524 C C . ARG A 1 210 ? 4.032 9.317 4.054 1.00 90.00 210 ARG A C 1
ATOM 1526 O O . ARG A 1 210 ? 4.734 9.713 3.142 1.00 90.00 210 ARG A O 1
ATOM 1533 N N . ASP A 1 211 ? 4.023 8.066 4.513 1.00 92.31 211 ASP A N 1
ATOM 1534 C CA . ASP A 1 211 ? 5.067 7.070 4.234 1.00 92.31 211 ASP A CA 1
ATOM 1535 C C . ASP A 1 211 ? 4.551 5.822 3.497 1.00 92.31 211 ASP A C 1
ATOM 1537 O O . ASP A 1 211 ? 5.306 4.880 3.257 1.00 92.31 211 ASP A O 1
ATOM 1541 N N . SER A 1 212 ? 3.270 5.763 3.123 1.00 94.50 212 SER A N 1
ATOM 1542 C CA . SER A 1 212 ? 2.725 4.653 2.329 1.00 94.50 212 SER A CA 1
ATOM 1543 C C . SER A 1 212 ? 1.695 5.098 1.296 1.00 94.50 212 SER A C 1
ATOM 1545 O O . SER A 1 212 ? 1.045 6.139 1.426 1.00 94.50 212 SER A O 1
ATOM 1547 N N . GLN A 1 213 ? 1.453 4.239 0.305 1.00 93.38 213 GLN A N 1
ATOM 1548 C CA . GLN A 1 213 ? 0.241 4.320 -0.514 1.00 93.38 213 GLN A CA 1
ATOM 1549 C C . GLN A 1 213 ? -1.011 4.012 0.319 1.00 93.38 213 GLN A C 1
ATOM 1551 O O . GLN A 1 213 ? -0.923 3.596 1.479 1.00 93.38 213 GLN A O 1
ATOM 1556 N N . ASP A 1 214 ? -2.180 4.239 -0.278 1.00 94.94 214 ASP A N 1
ATOM 1557 C CA . ASP A 1 214 ? -3.454 3.828 0.300 1.00 94.94 214 ASP A CA 1
ATOM 1558 C C . ASP A 1 214 ? -3.559 2.303 0.294 1.00 94.94 214 ASP A C 1
ATOM 1560 O O . ASP A 1 214 ? -3.441 1.654 -0.746 1.00 94.94 214 ASP A O 1
ATOM 1564 N N . LEU A 1 215 ? -3.845 1.732 1.457 1.00 96.62 215 LEU A N 1
ATOM 1565 C CA . LEU A 1 215 ? -4.357 0.382 1.584 1.00 96.62 215 LEU A CA 1
ATOM 1566 C C . LEU A 1 215 ? -5.881 0.444 1.636 1.00 96.62 215 LEU A C 1
ATOM 1568 O O . LEU A 1 215 ? -6.460 0.818 2.656 1.00 96.62 215 LEU A O 1
ATOM 1572 N N . ASN A 1 216 ? -6.519 0.045 0.540 1.00 97.31 216 ASN A N 1
ATOM 1573 C CA . ASN A 1 216 ? -7.970 -0.073 0.448 1.00 97.31 216 ASN A CA 1
ATOM 1574 C C . ASN A 1 216 ? -8.403 -1.506 0.774 1.00 97.31 216 ASN A C 1
ATOM 1576 O O . ASN A 1 216 ? -7.868 -2.455 0.200 1.00 97.31 216 ASN A O 1
ATOM 1580 N N . PHE A 1 217 ? -9.367 -1.675 1.680 1.00 97.12 217 PHE A N 1
ATOM 1581 C CA . PHE A 1 217 ? -9.867 -2.993 2.077 1.00 97.12 217 PHE A CA 1
ATOM 1582 C C . PHE A 1 217 ? -11.310 -2.956 2.573 1.00 97.12 217 PHE A C 1
ATOM 1584 O O . PHE A 1 217 ? -11.802 -1.921 3.013 1.00 97.12 217 PHE A O 1
ATOM 1591 N N . SER A 1 218 ? -11.980 -4.106 2.541 1.00 96.25 218 SER A N 1
ATOM 1592 C CA . SER A 1 218 ? -13.356 -4.249 3.018 1.00 96.25 218 SER A CA 1
ATOM 1593 C C . SER A 1 218 ? -13.403 -5.220 4.191 1.00 96.25 218 SER A C 1
ATOM 1595 O O . SER A 1 218 ? -12.951 -6.357 4.065 1.00 96.25 218 SER A O 1
ATOM 1597 N N . VAL A 1 219 ? -13.956 -4.786 5.323 1.00 94.12 219 VAL A N 1
ATOM 1598 C CA . VAL A 1 219 ? -14.166 -5.654 6.489 1.00 94.12 219 VAL A CA 1
ATOM 1599 C C . VAL A 1 219 ? -15.509 -6.381 6.324 1.00 94.12 219 VAL A C 1
ATOM 1601 O O . VAL A 1 219 ? -16.528 -5.705 6.158 1.00 94.12 219 VAL A O 1
ATOM 1604 N N . PRO A 1 220 ? -15.546 -7.728 6.347 1.00 91.12 220 PRO A N 1
ATOM 1605 C CA . PRO A 1 220 ? -16.796 -8.488 6.265 1.00 91.12 220 PRO A CA 1
ATOM 1606 C C . PRO A 1 220 ? -17.673 -8.362 7.521 1.00 91.12 220 PRO A C 1
ATOM 1608 O O . PRO A 1 220 ? -17.193 -8.024 8.603 1.00 91.12 220 PRO A O 1
ATOM 1611 N N . GLU A 1 221 ? -18.955 -8.715 7.408 1.00 88.38 221 GLU A N 1
ATOM 1612 C CA . GLU A 1 221 ? -19.847 -8.841 8.569 1.00 88.38 221 GLU A CA 1
ATOM 1613 C C . GLU A 1 221 ? -19.355 -9.903 9.567 1.00 88.38 221 GLU A C 1
ATOM 1615 O O . GLU A 1 221 ? -18.766 -10.919 9.194 1.00 88.38 221 GLU A O 1
ATOM 1620 N N . GLY A 1 222 ? -19.574 -9.656 10.862 1.00 85.38 222 GLY A N 1
ATOM 1621 C CA . GLY A 1 222 ? -19.135 -10.538 11.954 1.00 85.38 222 GLY A CA 1
ATOM 1622 C C . GLY A 1 222 ? -17.628 -10.510 12.248 1.00 85.38 222 GLY A C 1
ATOM 1623 O O . GLY A 1 222 ? -17.191 -11.088 13.247 1.00 85.38 222 GLY A O 1
ATOM 1624 N N . GLN A 1 223 ? -16.839 -9.822 11.419 1.00 91.38 223 GLN A N 1
ATOM 1625 C CA . GLN A 1 223 ? -15.427 -9.537 11.660 1.00 91.38 223 GLN A CA 1
ATOM 1626 C C . GLN A 1 223 ? -15.269 -8.205 12.399 1.00 91.38 223 GLN A C 1
ATOM 1628 O O . GLN A 1 223 ? -16.176 -7.372 12.422 1.00 91.38 223 GLN A O 1
ATOM 1633 N N . GLY A 1 224 ? -14.085 -7.984 12.956 1.00 87.19 224 GLY A N 1
ATOM 1634 C CA . GLY A 1 224 ? -13.724 -6.652 13.431 1.00 87.19 224 GLY A CA 1
ATOM 1635 C C . GLY A 1 224 ? -12.298 -6.500 13.910 1.00 87.19 224 GLY A C 1
ATOM 1636 O O . GLY A 1 224 ? -11.876 -5.388 14.199 1.00 87.19 224 GLY A O 1
ATOM 1637 N N . GLU A 1 225 ? -11.517 -7.572 13.925 1.00 93.31 225 GLU A N 1
ATOM 1638 C CA . GLU A 1 225 ? -10.077 -7.469 14.057 1.00 93.31 225 GLU A CA 1
ATOM 1639 C C . GLU A 1 225 ? -9.424 -7.385 12.674 1.00 93.31 225 GLU A C 1
ATOM 1641 O O . GLU A 1 225 ? -9.698 -8.221 11.816 1.00 93.31 225 GLU A O 1
ATOM 1646 N N . VAL A 1 226 ? -8.569 -6.385 12.460 1.00 95.62 226 VAL A N 1
ATOM 1647 C CA . VAL A 1 226 ? -7.827 -6.149 11.216 1.00 95.62 226 VAL A CA 1
ATOM 1648 C C . VAL A 1 226 ? -6.338 -6.209 11.513 1.00 95.62 226 VAL A C 1
ATOM 1650 O O . VAL A 1 226 ? -5.833 -5.459 12.350 1.00 95.62 226 VAL A O 1
ATOM 1653 N N . ARG A 1 227 ? -5.633 -7.087 10.802 1.00 94.62 227 ARG A N 1
ATOM 1654 C CA . ARG A 1 227 ? -4.200 -7.324 10.985 1.00 94.62 227 ARG A CA 1
ATOM 1655 C C . ARG A 1 227 ? -3.431 -7.026 9.711 1.00 94.62 227 ARG A C 1
ATOM 1657 O O . ARG A 1 227 ? -3.762 -7.576 8.663 1.00 94.62 227 ARG A O 1
ATOM 1664 N N . VAL A 1 228 ? -2.407 -6.182 9.802 1.00 96.50 228 VAL A N 1
ATOM 1665 C CA . VAL A 1 228 ? -1.554 -5.805 8.661 1.00 96.50 228 VAL A CA 1
ATOM 1666 C C . VAL A 1 228 ? -0.096 -5.769 9.097 1.00 96.50 228 VAL A C 1
ATOM 1668 O O . VAL A 1 228 ? 0.217 -5.267 10.177 1.00 96.50 228 VAL A O 1
ATOM 1671 N N . VAL A 1 229 ? 0.793 -6.271 8.245 1.00 94.44 229 VAL A N 1
ATOM 1672 C CA . VAL A 1 229 ? 2.241 -6.105 8.388 1.00 94.44 229 VAL A CA 1
ATOM 1673 C C . VAL A 1 229 ? 2.716 -5.099 7.345 1.00 94.44 229 VAL A C 1
ATOM 1675 O O . VAL A 1 229 ? 2.607 -5.343 6.143 1.00 94.44 229 VAL A O 1
ATOM 1678 N N . TRP A 1 230 ? 3.233 -3.975 7.824 1.00 95.06 230 TRP A N 1
ATOM 1679 C CA . TRP A 1 230 ? 3.886 -2.927 7.056 1.00 95.06 230 TRP A CA 1
ATOM 1680 C C . TRP A 1 230 ? 5.396 -3.124 7.113 1.00 95.06 230 TRP A C 1
ATOM 1682 O O . TRP A 1 230 ? 5.973 -3.274 8.187 1.00 95.06 230 TRP A O 1
ATOM 1692 N N . ASP A 1 231 ? 6.041 -3.088 5.959 1.00 93.50 231 ASP A N 1
ATOM 1693 C CA . ASP A 1 231 ? 7.470 -3.322 5.816 1.00 93.50 231 ASP A CA 1
ATOM 1694 C C . ASP A 1 231 ? 8.127 -2.208 5.004 1.00 93.50 231 ASP A C 1
ATOM 1696 O O . ASP A 1 231 ? 7.586 -1.801 3.974 1.00 93.50 231 ASP A O 1
ATOM 1700 N N . GLN A 1 232 ? 9.275 -1.719 5.471 1.00 89.94 232 GLN A N 1
ATOM 1701 C CA . GLN A 1 232 ? 10.014 -0.633 4.824 1.00 89.94 232 GLN A CA 1
ATOM 1702 C C . GLN A 1 232 ? 11.102 -1.072 3.831 1.00 89.94 232 GLN A C 1
ATOM 1704 O O . GLN A 1 232 ? 11.889 -0.244 3.372 1.00 89.94 232 GLN A O 1
ATOM 1709 N N . GLY A 1 233 ? 11.153 -2.363 3.496 1.00 73.06 233 GLY A N 1
ATOM 1710 C CA . GLY A 1 233 ? 12.163 -2.943 2.606 1.00 73.06 233 GLY A CA 1
ATOM 1711 C C . GLY A 1 233 ? 12.917 -4.052 3.299 1.00 73.06 233 GLY A C 1
ATOM 1712 O O . GLY A 1 233 ? 13.492 -3.804 4.379 1.00 73.06 233 GLY A O 1
#